Protein AF-A0A177ADS7-F1 (afdb_monomer_lite)

Sequence (243 aa):
MSFAKDVVDSMVMTASAFDKLSDDEIDDLPVLPLVIARCSPTTKVRMIDALHRRKCFAAMTGDGVNDSPSLKRADVGIAMAKLKFVLHLLAENIAQACTLLIGLAFKDQSGLSVFPLAPVEILWIIMITSGMPDMGLGVEIAAPDIMQRPPQSLKTGVFTMEVMVDMVVYGLWMAALCLAAFSVVLFGFVMQPRYRLQRCYSEVCDTVFRARATTFVCLTLFAFPRLGDGQHAPLVLPHATWI

pLDDT: mean 74.54, std 17.01, range [24.89, 93.88]

Structure (mmCIF, N/CA/C/O backbone):
data_AF-A0A177ADS7-F1
#
_entry.id   AF-A0A177ADS7-F1
#
loop_
_atom_site.group_PDB
_atom_site.id
_atom_site.type_symbol
_atom_site.label_atom_id
_atom_site.label_alt_id
_atom_site.label_comp_id
_atom_site.label_asym_id
_atom_site.label_entity_id
_atom_site.label_seq_id
_atom_site.pdbx_PDB_ins_code
_atom_site.Cartn_x
_atom_site.Cartn_y
_atom_site.Cartn_z
_atom_site.occupancy
_atom_site.B_iso_or_equiv
_atom_site.auth_seq_id
_atom_site.auth_comp_id
_atom_site.auth_asym_id
_atom_site.auth_atom_id
_atom_site.pdbx_PDB_model_num
ATOM 1 N N . MET A 1 1 ? -37.956 13.469 25.865 1.00 45.62 1 MET A N 1
ATOM 2 C CA . MET A 1 1 ? -37.595 12.307 26.705 1.00 45.62 1 MET A CA 1
ATOM 3 C C . MET A 1 1 ? -36.605 12.805 27.747 1.00 45.62 1 MET A C 1
ATOM 5 O O . MET A 1 1 ? -35.522 13.212 27.356 1.00 45.62 1 MET A O 1
ATOM 9 N N . SER A 1 2 ? -36.995 12.901 29.021 1.00 59.66 2 SER A N 1
ATOM 10 C CA . SER A 1 2 ? -36.062 13.258 30.100 1.00 59.66 2 SER A CA 1
ATOM 11 C C . SER A 1 2 ? -35.481 11.959 30.643 1.00 59.66 2 SER A C 1
ATOM 13 O O . SER A 1 2 ? -36.226 11.162 31.206 1.00 59.66 2 SER A O 1
ATOM 15 N N . PHE A 1 3 ? -34.193 11.714 30.418 1.00 72.12 3 PHE A N 1
ATOM 16 C CA . PHE A 1 3 ? -33.496 10.586 31.036 1.00 72.12 3 PHE A CA 1
ATOM 17 C C . PHE A 1 3 ? -33.338 10.844 32.542 1.00 72.12 3 PHE A C 1
ATOM 19 O O . PHE A 1 3 ? -33.267 12.000 32.970 1.00 72.12 3 PHE A O 1
ATOM 26 N N . ALA A 1 4 ? -33.330 9.781 33.348 1.00 79.56 4 ALA A N 1
ATOM 27 C CA . ALA A 1 4 ? -33.055 9.888 34.776 1.00 79.56 4 ALA A CA 1
ATOM 28 C C . ALA A 1 4 ? -31.589 10.318 34.988 1.00 79.56 4 ALA A C 1
ATOM 30 O O . ALA A 1 4 ? -30.715 9.985 34.185 1.00 79.56 4 ALA A O 1
ATOM 31 N N . LYS A 1 5 ? -31.328 11.137 36.013 1.00 76.19 5 LYS A N 1
ATOM 32 C CA . LYS A 1 5 ? -30.044 11.844 36.181 1.00 76.19 5 LYS A CA 1
ATOM 33 C C . LYS A 1 5 ? -28.853 10.882 36.335 1.00 76.19 5 LYS A C 1
ATOM 35 O O . LYS A 1 5 ? -27.792 11.124 35.778 1.00 76.19 5 LYS A O 1
ATOM 40 N N . ASP A 1 6 ? -29.082 9.758 36.997 1.00 75.19 6 ASP A N 1
ATOM 41 C CA . ASP A 1 6 ? -28.176 8.618 37.167 1.00 75.19 6 ASP A CA 1
ATOM 42 C C . ASP A 1 6 ? -27.784 7.932 35.842 1.00 75.19 6 ASP A C 1
ATOM 44 O O . ASP A 1 6 ? -26.639 7.509 35.659 1.00 75.19 6 ASP A O 1
ATOM 48 N N . VAL A 1 7 ? -28.700 7.879 34.871 1.00 77.12 7 VAL A N 1
ATOM 49 C CA . VAL A 1 7 ? -28.416 7.351 33.526 1.00 77.12 7 VAL A CA 1
ATOM 50 C C . VAL A 1 7 ? -27.562 8.337 32.729 1.00 77.12 7 VAL A C 1
ATOM 52 O O . VAL A 1 7 ? -26.650 7.937 32.015 1.00 77.12 7 VAL A O 1
ATOM 55 N N . VAL A 1 8 ? -27.810 9.641 32.870 1.00 78.56 8 VAL A N 1
ATOM 56 C CA . VAL A 1 8 ? -27.020 10.671 32.175 1.00 78.56 8 VAL A CA 1
ATOM 57 C C . VAL A 1 8 ? -25.583 10.711 32.699 1.00 78.56 8 VAL A C 1
ATOM 59 O O . VAL A 1 8 ? -24.648 10.785 31.903 1.00 78.56 8 VAL A O 1
ATOM 62 N N . ASP A 1 9 ? -25.400 10.595 34.015 1.00 76.50 9 ASP A N 1
ATOM 63 C CA . ASP A 1 9 ? -24.074 10.615 34.642 1.00 76.50 9 ASP A CA 1
ATOM 64 C C . ASP A 1 9 ? -23.234 9.369 34.287 1.00 76.50 9 ASP A C 1
ATOM 66 O O . ASP A 1 9 ? -22.007 9.443 34.252 1.00 76.50 9 ASP A O 1
ATOM 70 N N . SER A 1 10 ? -23.868 8.236 33.955 1.00 79.00 10 SER A N 1
ATOM 71 C CA . SER A 1 10 ? -23.174 7.024 33.481 1.00 79.00 10 SER A CA 1
ATOM 72 C C . SER A 1 10 ? -22.872 7.028 31.975 1.00 79.00 10 SER A C 1
ATOM 74 O O . SER A 1 10 ? -21.967 6.321 31.532 1.00 79.00 10 SER A O 1
ATOM 76 N N . MET A 1 11 ? -23.555 7.856 31.177 1.00 84.12 11 MET A N 1
ATOM 77 C CA . MET A 1 11 ? -23.364 7.927 29.721 1.00 84.12 11 MET A CA 1
ATOM 78 C C . MET A 1 11 ? -22.066 8.616 29.286 1.00 84.12 11 MET A C 1
ATOM 80 O O . MET A 1 11 ? -21.589 8.355 28.179 1.00 84.12 11 MET A O 1
ATOM 84 N N . VAL A 1 12 ? -21.502 9.503 30.109 1.00 87.69 12 VAL A N 1
ATOM 85 C CA . VAL A 1 12 ? -20.303 10.277 29.761 1.00 87.69 12 VAL A CA 1
ATOM 86 C C . VAL A 1 12 ? -19.314 10.245 30.911 1.00 87.69 12 VAL A C 1
ATOM 88 O O . VAL A 1 12 ? -19.609 10.715 32.004 1.00 87.69 12 VAL A O 1
ATOM 91 N N . MET A 1 13 ? -18.102 9.759 30.657 1.00 89.88 13 MET A N 1
ATOM 92 C CA . MET A 1 13 ? -17.044 9.774 31.666 1.00 89.88 13 MET A CA 1
ATOM 93 C C . MET A 1 13 ? -15.654 9.941 31.063 1.00 89.88 13 MET A C 1
ATOM 95 O O . MET A 1 13 ? -15.428 9.794 29.862 1.00 89.88 13 MET A O 1
ATOM 99 N N . THR A 1 14 ? -14.686 10.286 31.905 1.00 92.56 14 THR A N 1
ATOM 100 C CA . THR A 1 14 ? -13.276 10.286 31.515 1.00 92.56 14 THR A CA 1
ATOM 101 C C . THR A 1 14 ? -12.706 8.879 31.633 1.00 92.56 14 THR A C 1
ATOM 103 O O . THR A 1 14 ? -13.097 8.112 32.513 1.00 92.56 14 THR A O 1
ATOM 106 N N . ALA A 1 15 ? -11.715 8.554 30.806 1.00 91.06 15 ALA A N 1
ATOM 107 C CA . ALA A 1 15 ? -11.005 7.280 30.894 1.00 91.06 15 ALA A CA 1
ATOM 108 C C . ALA A 1 15 ? -10.420 7.038 32.292 1.00 91.06 15 ALA A C 1
ATOM 110 O O . ALA A 1 15 ? -10.504 5.938 32.807 1.00 91.06 15 ALA A O 1
ATOM 111 N N . SER A 1 16 ? -9.939 8.085 32.970 1.00 90.75 16 SER A N 1
ATOM 112 C CA . SER A 1 16 ? -9.444 7.998 34.350 1.00 90.75 16 SER A CA 1
ATOM 113 C C . SER A 1 16 ? -10.497 7.599 35.390 1.00 90.75 16 SER A C 1
ATOM 115 O O . SER A 1 16 ? -10.126 7.114 36.456 1.00 90.75 16 SER A O 1
ATOM 117 N N . ALA A 1 17 ? -11.782 7.852 35.127 1.00 90.12 17 ALA A N 1
ATOM 118 C CA . ALA A 1 17 ? -12.882 7.414 35.981 1.00 90.12 17 ALA A CA 1
ATOM 119 C C . ALA A 1 17 ? -13.292 5.982 35.622 1.00 90.12 17 ALA A C 1
ATOM 121 O O . ALA A 1 17 ? -13.397 5.146 36.511 1.00 90.12 17 ALA A O 1
ATOM 122 N N . PHE A 1 18 ? -13.419 5.687 34.325 1.00 91.38 18 PHE A N 1
ATOM 123 C CA . PHE A 1 18 ? -13.728 4.347 33.825 1.00 91.38 18 PHE A CA 1
ATOM 124 C C . PHE A 1 18 ? -12.670 3.314 34.227 1.00 91.38 18 PHE A C 1
ATOM 126 O O . PHE A 1 18 ? -12.994 2.232 34.701 1.00 91.38 18 PHE A O 1
ATOM 133 N N . ASP A 1 19 ? -11.390 3.665 34.106 1.00 91.06 19 ASP A N 1
ATOM 134 C CA . ASP A 1 19 ? -10.286 2.749 34.375 1.00 91.06 19 ASP A CA 1
ATOM 135 C C . ASP A 1 19 ? -10.156 2.392 35.866 1.00 91.06 19 ASP A C 1
ATOM 137 O O . ASP A 1 19 ? -9.552 1.370 36.187 1.00 91.06 19 ASP A O 1
ATOM 141 N N . LYS A 1 20 ? -10.741 3.194 36.769 1.00 92.44 20 LYS A N 1
ATOM 142 C CA . LYS A 1 20 ? -10.804 2.900 38.211 1.00 92.44 20 LYS A CA 1
ATOM 143 C C . LYS A 1 20 ? -11.883 1.888 38.575 1.00 92.44 20 LYS A C 1
ATOM 145 O O . LYS A 1 20 ? -11.767 1.282 39.635 1.00 92.44 20 LYS A O 1
ATOM 150 N N . LEU A 1 21 ? -12.913 1.745 37.743 1.00 91.62 21 LEU A N 1
ATOM 151 C CA . LEU A 1 21 ? -13.964 0.763 37.968 1.00 91.62 21 LEU A CA 1
ATOM 152 C C . LEU A 1 21 ? -13.404 -0.635 37.712 1.00 91.62 21 LEU A C 1
ATOM 154 O O . LEU A 1 21 ? -12.644 -0.856 36.761 1.00 91.62 21 LEU A O 1
ATOM 158 N N . SER A 1 22 ? -13.788 -1.578 38.559 1.00 93.25 22 SER A N 1
ATOM 159 C CA . SER A 1 22 ? -13.602 -3.005 38.319 1.00 93.25 22 SER A CA 1
ATOM 160 C C . SER A 1 22 ? -14.509 -3.491 37.187 1.00 93.25 22 SER A C 1
ATOM 162 O O . SER A 1 22 ? -15.456 -2.817 36.784 1.00 93.25 22 SER A O 1
ATOM 164 N N . ASP A 1 23 ? -14.207 -4.664 36.640 1.00 91.19 23 ASP A N 1
ATOM 165 C CA . ASP A 1 23 ? -14.997 -5.227 35.542 1.00 91.19 23 ASP A CA 1
ATOM 166 C C . ASP A 1 23 ? -16.439 -5.552 35.968 1.00 91.19 23 ASP A C 1
ATOM 168 O O . ASP A 1 23 ? -17.351 -5.337 35.174 1.00 91.19 23 ASP A O 1
ATOM 172 N N . ASP A 1 24 ? -16.649 -5.956 37.226 1.00 89.69 24 ASP A N 1
ATOM 173 C CA . ASP A 1 24 ? -17.981 -6.191 37.796 1.00 89.69 24 ASP A CA 1
ATOM 174 C C . ASP A 1 24 ? -18.762 -4.874 37.947 1.00 89.69 24 ASP A C 1
ATOM 176 O O . ASP A 1 24 ? -19.917 -4.785 37.542 1.00 89.69 24 ASP A O 1
ATOM 180 N N . GLU A 1 25 ? -18.115 -3.806 38.433 1.00 90.69 25 GLU A N 1
ATOM 181 C CA . GLU A 1 25 ? -18.741 -2.477 38.528 1.00 90.69 25 GLU A CA 1
ATOM 182 C C . GLU A 1 25 ? -19.100 -1.910 37.150 1.00 90.69 25 GLU A C 1
ATOM 184 O O . GLU A 1 25 ? -20.126 -1.249 37.004 1.00 90.69 25 GLU A O 1
ATOM 189 N N . ILE A 1 26 ? -18.269 -2.165 36.131 1.00 90.25 26 ILE A N 1
ATOM 190 C CA . ILE A 1 26 ? -18.564 -1.787 34.744 1.00 90.25 26 ILE A CA 1
ATOM 191 C C . ILE A 1 26 ? -19.780 -2.555 34.235 1.00 90.25 26 ILE A C 1
ATOM 193 O O . ILE A 1 26 ? -20.597 -1.974 33.522 1.00 90.25 26 ILE A O 1
ATOM 197 N N . ASP A 1 27 ? -19.911 -3.836 34.565 1.00 88.44 27 ASP A N 1
ATOM 198 C CA . ASP A 1 27 ? -21.005 -4.692 34.108 1.00 88.44 27 ASP A CA 1
ATOM 199 C C . ASP A 1 27 ? -22.327 -4.388 34.842 1.00 88.44 27 ASP A C 1
ATOM 201 O O . ASP A 1 27 ? -23.391 -4.466 34.222 1.00 88.44 27 ASP A O 1
ATOM 205 N N . ASP A 1 28 ? -22.257 -3.915 36.089 1.00 89.88 28 ASP A N 1
ATOM 206 C CA . ASP A 1 28 ? -23.403 -3.457 36.887 1.00 89.88 28 ASP A CA 1
ATOM 207 C C . ASP A 1 28 ? -23.927 -2.069 36.479 1.00 89.88 28 ASP A C 1
ATOM 209 O O . ASP A 1 28 ? -25.028 -1.674 36.879 1.00 89.88 28 ASP A O 1
ATOM 213 N N . LEU A 1 29 ? -23.190 -1.313 35.649 1.00 88.31 29 LEU A N 1
ATOM 214 C CA . LEU A 1 29 ? -23.679 -0.026 35.148 1.00 88.31 29 LEU A CA 1
ATOM 215 C C . LEU A 1 29 ? -25.014 -0.203 34.399 1.00 88.31 29 LEU A C 1
ATOM 217 O O . LEU A 1 29 ? -25.117 -1.084 33.531 1.00 88.31 29 LEU A O 1
ATOM 221 N N . PRO A 1 30 ? -26.006 0.680 34.639 1.00 85.69 30 PRO A N 1
ATOM 222 C CA . PRO A 1 30 ? -27.314 0.588 33.992 1.00 85.69 30 PRO A CA 1
ATOM 223 C C . PRO A 1 30 ? -27.196 0.670 32.465 1.00 85.69 30 PRO A C 1
ATOM 225 O O . PRO A 1 30 ? -27.890 -0.046 31.745 1.00 85.69 30 PRO A O 1
ATOM 228 N N . VAL A 1 31 ? -26.274 1.500 31.969 1.00 86.94 31 VAL A N 1
ATOM 229 C CA . VAL A 1 31 ? -25.878 1.578 30.560 1.00 86.94 31 VAL A CA 1
ATOM 230 C C . VAL A 1 31 ? -24.364 1.761 30.509 1.00 86.94 31 VAL A C 1
ATOM 232 O O . VAL A 1 31 ? -23.805 2.513 31.308 1.00 86.94 31 VAL A O 1
ATOM 235 N N . LEU A 1 32 ? -23.693 1.082 29.574 1.00 89.69 32 LEU A N 1
ATOM 236 C CA . LEU A 1 32 ? -22.277 1.347 29.332 1.00 89.69 32 LEU A CA 1
ATOM 237 C C . LEU A 1 32 ? -22.082 2.794 28.846 1.00 89.69 32 LEU A C 1
ATOM 239 O O . LEU A 1 32 ? -22.931 3.310 28.111 1.00 89.69 32 LEU A O 1
ATOM 243 N N . PRO A 1 33 ? -20.966 3.448 29.206 1.00 90.69 33 PRO A N 1
ATOM 244 C CA . PRO A 1 33 ? -20.730 4.830 28.818 1.00 90.69 33 PRO A CA 1
ATOM 245 C C . PRO A 1 33 ? -20.724 4.984 27.299 1.00 90.69 33 PRO A C 1
ATOM 247 O O . PRO A 1 33 ? -19.950 4.333 26.597 1.00 90.69 33 PRO A O 1
ATOM 250 N N . LEU A 1 34 ? -21.568 5.878 26.793 1.00 89.81 34 LEU A N 1
ATOM 251 C CA . LEU A 1 34 ? -21.650 6.188 25.369 1.00 89.81 34 LEU A CA 1
ATOM 252 C C . LEU A 1 34 ? -20.429 6.993 24.907 1.00 89.81 34 LEU A C 1
ATOM 254 O O . LEU A 1 34 ? -19.986 6.869 23.767 1.00 89.81 34 LEU A O 1
ATOM 258 N N . VAL A 1 35 ? -19.882 7.826 25.796 1.00 91.50 35 VAL A N 1
ATOM 259 C CA . VAL A 1 35 ? -18.711 8.658 25.522 1.00 91.50 35 VAL A CA 1
ATOM 260 C C . VAL A 1 35 ? -17.683 8.476 26.631 1.00 91.50 35 VAL A C 1
ATOM 262 O O . VAL A 1 35 ? -17.908 8.874 27.774 1.00 91.50 35 VAL A O 1
ATOM 265 N N . ILE A 1 36 ? -16.516 7.940 26.268 1.00 92.19 36 ILE A N 1
ATOM 266 C CA . ILE A 1 36 ? -15.332 7.948 27.131 1.00 92.19 36 ILE A CA 1
ATOM 267 C C . ILE A 1 36 ? -14.285 8.886 26.538 1.00 92.19 36 ILE A C 1
ATOM 269 O O . ILE A 1 36 ? -13.737 8.654 25.458 1.00 92.19 36 ILE A O 1
ATOM 273 N N . ALA A 1 37 ? -13.984 9.965 27.254 1.00 91.94 37 ALA A N 1
ATOM 274 C CA . ALA A 1 37 ? -12.997 10.947 26.821 1.00 91.94 37 ALA A CA 1
ATOM 275 C C . ALA A 1 37 ? -11.582 10.584 27.301 1.00 91.94 37 ALA A C 1
ATOM 277 O O . ALA A 1 37 ? -11.404 10.058 28.399 1.00 91.94 37 ALA A O 1
ATOM 278 N N . ARG A 1 38 ? -10.562 10.955 26.509 1.00 90.31 38 ARG A N 1
ATOM 279 C CA . ARG A 1 38 ? -9.127 10.789 26.841 1.00 90.31 38 ARG A CA 1
ATOM 280 C C . ARG A 1 38 ? -8.701 9.326 27.058 1.00 90.31 38 ARG A C 1
ATOM 282 O O . ARG A 1 38 ? -7.917 9.036 27.954 1.00 90.31 38 ARG A O 1
ATOM 289 N N . CYS A 1 39 ? -9.217 8.418 26.231 1.00 89.50 39 CYS A N 1
ATOM 290 C CA . CYS A 1 39 ? -8.941 6.984 26.321 1.00 89.50 39 CYS A CA 1
ATOM 291 C C . CYS A 1 39 ? -7.475 6.621 26.059 1.00 89.50 39 CYS A C 1
ATOM 293 O O . CYS A 1 39 ? -6.870 7.101 25.098 1.00 89.50 39 CYS A O 1
ATOM 295 N N . SER A 1 40 ? -6.959 5.688 26.858 1.00 90.44 40 SER A N 1
ATOM 296 C CA . SER A 1 40 ? -5.758 4.920 26.529 1.00 90.44 40 SER A CA 1
ATOM 297 C C . SER A 1 40 ? -6.122 3.704 25.652 1.00 90.44 40 SER A C 1
ATOM 299 O O . SER A 1 40 ? -7.299 3.328 25.594 1.00 90.44 40 SER A O 1
ATOM 301 N N . PRO A 1 41 ? -5.157 3.053 24.973 1.00 88.62 41 PRO A N 1
ATOM 302 C CA . PRO A 1 41 ? -5.428 1.832 24.207 1.00 88.62 41 PRO A CA 1
ATOM 303 C C . PRO A 1 41 ? -6.084 0.726 25.049 1.00 88.62 41 PRO A C 1
ATOM 305 O O . PRO A 1 41 ? -6.990 0.039 24.583 1.00 88.62 41 PRO A O 1
ATOM 308 N N . THR A 1 42 ? -5.683 0.586 26.315 1.00 90.31 42 THR A N 1
ATOM 309 C CA . THR A 1 42 ? -6.239 -0.411 27.240 1.00 90.31 42 THR A CA 1
ATOM 310 C C . THR A 1 42 ? -7.683 -0.103 27.628 1.00 90.31 42 THR A C 1
ATOM 312 O O . THR A 1 42 ? -8.494 -1.023 27.681 1.00 90.31 42 THR A O 1
ATOM 315 N N . THR A 1 43 ? -8.041 1.174 27.809 1.00 92.81 43 THR A N 1
ATOM 316 C CA . THR A 1 43 ? -9.426 1.610 28.077 1.00 92.81 43 THR A CA 1
ATOM 317 C C . THR A 1 43 ? -10.375 1.133 26.965 1.00 92.81 43 THR A C 1
ATOM 319 O O . THR A 1 43 ? -11.458 0.618 27.237 1.00 92.81 43 THR A O 1
ATOM 322 N N . LYS A 1 44 ? -9.947 1.248 25.697 1.00 92.56 44 LYS A N 1
ATOM 323 C CA . LYS A 1 44 ? -10.741 0.839 24.523 1.00 92.56 44 LYS A CA 1
ATOM 324 C C . LYS A 1 44 ? -10.962 -0.676 24.475 1.00 92.56 44 LYS A C 1
ATOM 326 O O . LYS A 1 44 ? -12.070 -1.124 24.196 1.00 92.56 44 LYS A O 1
ATOM 331 N N . VAL A 1 45 ? -9.928 -1.463 24.785 1.00 93.19 45 VAL A N 1
ATOM 332 C CA . VAL A 1 45 ? -10.032 -2.932 24.869 1.00 93.19 45 VAL A CA 1
ATOM 333 C C . VAL A 1 45 ? -10.993 -3.350 25.981 1.00 93.19 45 VAL A C 1
ATOM 335 O O . VAL A 1 45 ? -11.867 -4.176 25.740 1.00 93.19 45 VAL A O 1
ATOM 338 N N . ARG A 1 46 ? -10.898 -2.730 27.165 1.00 93.44 46 ARG A N 1
ATOM 339 C CA . ARG A 1 46 ? -11.800 -3.023 28.292 1.00 93.44 46 ARG A CA 1
ATOM 340 C C . ARG A 1 46 ? -13.265 -2.745 27.967 1.00 93.44 46 ARG A C 1
ATOM 342 O O . ARG A 1 46 ? -14.125 -3.523 28.361 1.00 93.44 46 ARG A O 1
ATOM 349 N N . MET A 1 47 ? -13.552 -1.674 27.225 1.00 92.88 47 MET A N 1
ATOM 350 C CA . MET A 1 47 ? -14.912 -1.386 26.753 1.00 92.88 47 MET A CA 1
ATOM 351 C C . MET A 1 47 ? -15.449 -2.504 25.844 1.00 92.88 47 MET A C 1
ATOM 353 O O . MET A 1 47 ? -16.594 -2.925 25.987 1.00 92.88 47 MET A O 1
ATOM 357 N N . ILE A 1 48 ? -14.621 -3.029 24.938 1.00 93.00 48 ILE A N 1
ATOM 358 C CA . ILE A 1 48 ? -15.007 -4.155 24.075 1.00 93.00 48 ILE A CA 1
ATOM 359 C C . ILE A 1 48 ? -15.231 -5.430 24.889 1.00 93.00 48 ILE A C 1
ATOM 361 O O . ILE A 1 48 ? -16.228 -6.116 24.682 1.00 93.00 48 ILE A O 1
ATOM 365 N N . ASP A 1 49 ? -14.352 -5.733 25.846 1.00 93.88 49 ASP A N 1
ATOM 366 C CA . ASP A 1 49 ? -14.533 -6.894 26.719 1.00 93.88 49 ASP A CA 1
ATOM 367 C C . ASP A 1 49 ? -15.815 -6.771 27.569 1.00 93.88 49 ASP A C 1
ATOM 369 O O . ASP A 1 49 ? -16.534 -7.758 27.720 1.00 93.88 49 ASP A O 1
ATOM 373 N N . ALA A 1 50 ? -16.168 -5.570 28.044 1.00 92.44 50 ALA A N 1
ATOM 374 C CA . ALA A 1 50 ? -17.436 -5.315 28.734 1.00 92.44 50 ALA A CA 1
ATOM 375 C C . ALA A 1 50 ? -18.658 -5.549 27.826 1.00 92.44 50 ALA A C 1
ATOM 377 O O . ALA A 1 50 ? -19.640 -6.167 28.242 1.00 92.44 50 ALA A O 1
ATOM 378 N N . LEU A 1 51 ? -18.593 -5.121 26.559 1.00 92.56 51 LEU A N 1
ATOM 379 C CA . LEU A 1 51 ? -19.630 -5.428 25.568 1.00 92.56 51 LEU A CA 1
ATOM 380 C C . LEU A 1 51 ? -19.773 -6.944 25.358 1.00 92.56 51 LEU A C 1
ATOM 382 O O . LEU A 1 51 ? -20.894 -7.455 25.377 1.00 92.56 51 LEU A O 1
ATOM 386 N N . HIS A 1 52 ? -18.663 -7.677 25.247 1.00 91.75 52 HIS A N 1
ATOM 387 C CA . HIS A 1 52 ? -18.692 -9.135 25.107 1.00 91.75 52 HIS A CA 1
ATOM 388 C C . HIS A 1 52 ? -19.260 -9.843 26.343 1.00 91.75 52 HIS A C 1
ATOM 390 O O . HIS A 1 52 ? -20.051 -10.777 26.196 1.00 91.75 52 HIS A O 1
ATOM 396 N N . ARG A 1 53 ? -18.909 -9.407 27.563 1.00 93.19 53 ARG A N 1
ATOM 397 C CA . ARG A 1 53 ? -19.472 -9.965 28.810 1.00 93.19 53 ARG A CA 1
ATOM 398 C C . ARG A 1 53 ? -20.981 -9.760 28.896 1.00 93.19 53 ARG A C 1
ATOM 400 O O . ARG A 1 53 ? -21.705 -10.666 29.307 1.00 93.19 53 ARG A O 1
ATOM 407 N N . ARG A 1 54 ? -21.473 -8.630 28.380 1.00 89.75 54 ARG A N 1
ATOM 408 C CA . ARG A 1 54 ? -22.907 -8.346 28.212 1.00 89.75 54 ARG A CA 1
ATOM 409 C C . ARG A 1 54 ? -23.552 -9.062 27.016 1.00 89.75 54 ARG A C 1
ATOM 411 O O . ARG A 1 54 ? -24.729 -8.844 26.743 1.00 89.75 54 ARG A O 1
ATOM 418 N N . LYS A 1 55 ? -22.819 -9.952 26.334 1.00 88.00 55 LYS A N 1
ATOM 419 C CA . LYS A 1 55 ? -23.254 -10.710 25.146 1.00 88.00 55 LYS A CA 1
ATOM 420 C C . LYS A 1 55 ? -23.672 -9.815 23.970 1.00 88.00 55 LYS A C 1
ATOM 422 O O . LYS A 1 55 ? -24.512 -10.209 23.161 1.00 88.00 55 LYS A O 1
ATOM 427 N N . CYS A 1 56 ? -23.086 -8.624 23.873 1.00 84.81 56 CYS A N 1
ATOM 428 C CA . CYS A 1 56 ? -23.247 -7.721 22.741 1.00 84.81 56 CYS A CA 1
ATOM 429 C C . CYS A 1 56 ? -22.138 -7.963 21.713 1.00 84.81 56 CYS A C 1
ATOM 431 O O . CYS A 1 56 ? -20.995 -8.225 22.084 1.00 84.81 56 CYS A O 1
ATOM 433 N N . PHE A 1 57 ? -22.467 -7.803 20.431 1.00 83.19 57 PHE A N 1
ATOM 434 C CA . PHE A 1 57 ? -21.458 -7.744 19.378 1.00 83.19 57 PHE A CA 1
ATOM 435 C C . PHE A 1 57 ? -20.770 -6.379 19.391 1.00 83.19 57 PHE A C 1
ATOM 437 O O . PHE A 1 57 ? -21.442 -5.342 19.397 1.00 83.19 57 PHE A O 1
ATOM 444 N N . ALA A 1 58 ? -19.442 -6.373 19.369 1.00 86.81 58 ALA A N 1
ATOM 445 C CA . ALA A 1 58 ? -18.643 -5.159 19.347 1.00 86.81 58 ALA A CA 1
ATOM 446 C C . ALA A 1 58 ? -18.133 -4.879 17.928 1.00 86.81 58 ALA A C 1
ATOM 448 O O . ALA A 1 58 ? -17.296 -5.605 17.389 1.00 86.81 58 ALA A O 1
ATOM 449 N N . ALA A 1 59 ? -18.613 -3.787 17.335 1.00 86.12 59 ALA A N 1
ATOM 450 C CA . ALA A 1 59 ? -18.017 -3.201 16.142 1.00 86.12 59 ALA A CA 1
ATOM 451 C C . ALA A 1 59 ? -17.190 -1.980 16.549 1.00 86.12 59 ALA A C 1
ATOM 453 O O . ALA A 1 59 ? -17.685 -1.103 17.259 1.00 86.12 59 ALA A O 1
ATOM 454 N N . MET A 1 60 ? -15.940 -1.911 16.101 1.00 84.56 60 MET A N 1
ATOM 455 C CA . MET A 1 60 ? -15.042 -0.813 16.436 1.00 84.56 60 MET A CA 1
ATOM 456 C C . MET A 1 60 ? -14.407 -0.216 15.190 1.00 84.56 60 MET A C 1
ATOM 458 O O . MET A 1 60 ? -13.880 -0.935 14.348 1.00 84.56 60 MET A O 1
ATOM 462 N N . THR A 1 61 ? -14.401 1.110 15.114 1.00 82.75 61 THR A N 1
ATOM 463 C CA . THR A 1 61 ? -13.670 1.874 14.101 1.00 82.75 61 THR A CA 1
ATOM 464 C C . THR A 1 61 ? -12.467 2.566 14.730 1.00 82.75 61 THR A C 1
ATOM 466 O O . THR A 1 61 ? -12.582 3.086 15.841 1.00 82.75 61 THR A O 1
ATOM 469 N N . GLY A 1 62 ? -11.341 2.628 14.023 1.00 78.31 62 GLY A N 1
ATOM 470 C CA . GLY A 1 62 ? -10.156 3.350 14.489 1.00 78.31 62 GLY A CA 1
ATOM 471 C C . GLY A 1 62 ? -9.210 3.708 13.352 1.00 78.31 62 GLY A C 1
ATOM 472 O O . GLY A 1 62 ? -9.112 2.978 12.368 1.00 78.31 62 GLY A O 1
ATOM 473 N N . ASP A 1 63 ? -8.532 4.839 13.469 1.00 71.88 63 ASP A N 1
ATOM 474 C CA . ASP A 1 63 ? -7.642 5.411 12.454 1.00 71.88 63 ASP A CA 1
ATOM 475 C C . ASP A 1 63 ? -6.165 5.411 12.884 1.00 71.88 63 ASP A C 1
ATOM 477 O O . ASP A 1 63 ? -5.281 5.645 12.061 1.00 71.88 63 ASP A O 1
ATOM 481 N N . GLY A 1 64 ? -5.874 5.105 14.154 1.00 69.88 64 GLY A N 1
ATOM 482 C CA . GLY A 1 64 ? -4.527 5.178 14.716 1.00 69.88 64 GLY A CA 1
ATOM 483 C C . GLY A 1 64 ? -3.956 3.849 15.212 1.00 69.88 64 GLY A C 1
ATOM 484 O O . GLY A 1 64 ? -4.663 2.884 15.499 1.00 69.88 64 GLY A O 1
ATOM 485 N N . VAL A 1 65 ? -2.637 3.828 15.439 1.00 70.38 65 VAL A N 1
ATOM 486 C CA . VAL A 1 65 ? -1.935 2.696 16.086 1.00 70.38 65 VAL A CA 1
ATOM 487 C C . VAL A 1 65 ? -2.489 2.368 17.478 1.00 70.38 65 VAL A C 1
ATOM 489 O O . VAL A 1 65 ? -2.453 1.216 17.909 1.00 70.38 65 VAL A O 1
ATOM 492 N N . ASN A 1 66 ? -3.071 3.365 18.150 1.00 73.69 66 ASN A N 1
ATOM 493 C CA . ASN A 1 66 ? -3.712 3.232 19.458 1.00 73.69 66 ASN A CA 1
ATOM 494 C C . ASN A 1 66 ? -5.007 2.407 19.424 1.00 73.69 66 ASN A C 1
ATOM 496 O O . ASN A 1 66 ? -5.445 1.946 20.474 1.00 73.69 66 ASN A O 1
ATOM 500 N N . ASP A 1 67 ? -5.612 2.222 18.248 1.00 84.31 67 ASP A N 1
ATOM 501 C CA . ASP A 1 67 ? -6.811 1.402 18.060 1.00 84.31 67 ASP A CA 1
ATOM 502 C C . ASP A 1 67 ? -6.485 -0.039 17.678 1.00 84.31 67 ASP A C 1
ATOM 504 O O . ASP A 1 67 ? -7.371 -0.888 17.675 1.00 84.31 67 ASP A O 1
ATOM 508 N N . SER A 1 68 ? -5.220 -0.346 17.377 1.00 81.44 68 SER A N 1
ATOM 509 C CA . SER A 1 68 ? -4.817 -1.682 16.931 1.00 81.44 68 SER A CA 1
ATOM 510 C C . SER A 1 68 ? -5.210 -2.817 17.893 1.00 81.44 68 SER A C 1
ATOM 512 O O . SER A 1 68 ? -5.722 -3.831 17.406 1.00 81.44 68 SER A O 1
ATOM 514 N N . PRO A 1 69 ? -5.069 -2.693 19.232 1.00 84.44 69 PRO A N 1
ATOM 515 C CA . PRO A 1 69 ? -5.409 -3.792 20.134 1.00 84.44 69 PRO A CA 1
ATOM 516 C C . PRO A 1 69 ? -6.922 -4.010 20.198 1.00 84.44 69 PRO A C 1
ATOM 518 O O . PRO A 1 69 ? -7.401 -5.140 20.237 1.00 84.44 69 PRO A O 1
ATOM 521 N N . SER A 1 70 ? -7.675 -2.917 20.174 1.00 86.06 70 SER A N 1
ATOM 522 C CA . SER A 1 70 ? -9.121 -2.897 20.316 1.00 86.06 70 SER A CA 1
ATOM 523 C C . SER A 1 70 ? -9.832 -3.291 19.012 1.00 86.06 70 SER A C 1
ATOM 525 O O . SER A 1 70 ? -10.775 -4.073 19.047 1.00 86.06 70 SER A O 1
ATOM 527 N N . LEU A 1 71 ? -9.297 -2.905 17.849 1.00 83.25 71 LEU A N 1
ATOM 528 C CA . LEU A 1 71 ? -9.745 -3.383 16.534 1.00 83.25 71 LEU A CA 1
ATOM 529 C C . LEU A 1 71 ? -9.612 -4.900 16.388 1.00 83.25 71 LEU A C 1
ATOM 531 O O . LEU A 1 71 ? -10.493 -5.540 15.828 1.00 83.25 71 LEU A O 1
ATOM 535 N N . LYS A 1 72 ? -8.516 -5.478 16.895 1.00 81.31 72 LYS A N 1
ATOM 536 C CA . LYS A 1 72 ? -8.301 -6.931 16.870 1.00 81.31 72 LYS A CA 1
ATOM 537 C C . LYS A 1 72 ? -9.190 -7.671 17.871 1.00 81.31 72 LYS A C 1
ATOM 539 O O . LYS A 1 72 ? -9.457 -8.855 17.684 1.00 81.31 72 LYS A O 1
ATOM 544 N N . ARG A 1 73 ? -9.576 -7.004 18.962 1.00 86.81 73 ARG A N 1
ATOM 545 C CA . ARG A 1 73 ? -10.403 -7.597 20.013 1.00 86.81 73 ARG A CA 1
ATOM 546 C C . ARG A 1 73 ? -11.883 -7.610 19.645 1.00 86.81 73 ARG A C 1
ATOM 548 O O . ARG A 1 73 ? -12.550 -8.555 20.035 1.00 86.81 73 ARG A O 1
ATOM 555 N N . ALA A 1 74 ? -12.362 -6.594 18.931 1.00 88.06 74 ALA A N 1
ATOM 556 C CA . ALA A 1 74 ? -13.743 -6.481 18.471 1.00 88.06 74 ALA A CA 1
ATOM 557 C C . ALA A 1 74 ? -14.151 -7.643 17.548 1.00 88.06 74 ALA A C 1
ATOM 559 O O . ALA A 1 74 ? -13.330 -8.138 16.775 1.00 88.06 74 ALA A O 1
ATOM 560 N N . ASP A 1 75 ? -15.433 -8.020 17.570 1.00 81.38 75 ASP A N 1
ATOM 561 C CA . ASP A 1 75 ? -16.001 -8.973 16.606 1.00 81.38 75 ASP A CA 1
ATOM 562 C C . ASP A 1 75 ? -15.851 -8.460 15.166 1.00 81.38 75 ASP A C 1
ATOM 564 O O . ASP A 1 75 ? -15.598 -9.227 14.235 1.00 81.38 75 ASP A O 1
ATOM 568 N N . VAL A 1 76 ? -15.994 -7.140 14.992 1.00 78.56 76 VAL A N 1
ATOM 569 C CA . VAL A 1 76 ? -15.808 -6.446 13.715 1.00 78.56 76 VAL A CA 1
ATOM 570 C C . VAL A 1 76 ? -14.921 -5.215 13.914 1.00 78.56 76 VAL A C 1
ATOM 572 O O . VAL A 1 76 ? -15.374 -4.166 14.371 1.00 78.56 76 VAL A O 1
ATOM 575 N N . GLY A 1 77 ? -13.644 -5.331 13.547 1.00 73.38 77 GLY A N 1
ATOM 576 C CA . GLY A 1 77 ? -12.693 -4.218 13.529 1.00 73.38 77 GLY A CA 1
ATOM 577 C C . GLY A 1 77 ? -12.617 -3.544 12.158 1.00 73.38 77 GLY A C 1
ATOM 578 O O . GLY A 1 77 ? -12.269 -4.182 11.167 1.00 73.38 77 GLY A O 1
ATOM 579 N N . ILE A 1 78 ? -12.895 -2.242 12.097 1.00 69.69 78 ILE A N 1
ATOM 580 C CA . ILE A 1 78 ? -12.830 -1.419 10.886 1.00 69.69 78 ILE A CA 1
ATOM 581 C C . ILE A 1 78 ? -11.700 -0.396 11.047 1.00 69.69 78 ILE A C 1
ATOM 583 O O . ILE A 1 78 ? -11.862 0.662 11.657 1.00 69.69 78 ILE A O 1
ATOM 587 N N . ALA A 1 79 ? -10.533 -0.710 10.491 1.00 64.38 79 ALA A N 1
ATOM 588 C CA . ALA A 1 79 ? -9.433 0.243 10.426 1.00 64.38 79 ALA A CA 1
ATOM 589 C C . ALA A 1 79 ? -9.693 1.264 9.306 1.00 64.38 79 ALA A C 1
ATOM 591 O O . ALA A 1 79 ? -9.880 0.886 8.151 1.00 64.38 79 ALA A O 1
ATOM 592 N N . MET A 1 80 ? -9.637 2.557 9.617 1.00 57.50 80 MET A N 1
ATOM 593 C CA . MET A 1 80 ? -9.685 3.652 8.639 1.00 57.50 80 MET A CA 1
ATOM 594 C C . MET A 1 80 ? -8.326 3.862 7.943 1.00 57.50 80 MET A C 1
ATOM 596 O O . MET A 1 80 ? -7.919 4.985 7.659 1.00 57.50 80 MET A O 1
ATOM 600 N N . ALA A 1 81 ? -7.609 2.780 7.631 1.00 48.53 81 ALA A N 1
ATOM 601 C CA . ALA A 1 81 ? -6.472 2.847 6.722 1.00 48.53 81 ALA A CA 1
ATOM 602 C C . ALA A 1 81 ? -7.006 2.773 5.288 1.00 48.53 81 ALA A C 1
ATOM 604 O O . ALA A 1 81 ? -7.645 1.790 4.905 1.00 48.53 81 ALA A O 1
ATOM 605 N N . LYS A 1 82 ? -6.760 3.803 4.471 1.00 53.19 82 LYS A N 1
ATOM 606 C CA . LYS A 1 82 ? -7.137 3.754 3.053 1.00 53.19 82 LYS A CA 1
ATOM 607 C C . LYS A 1 82 ? -6.228 2.775 2.327 1.00 53.19 82 LYS A C 1
ATOM 609 O O . LYS A 1 82 ? -5.112 3.085 1.930 1.00 53.19 82 LYS A O 1
ATOM 614 N N . LEU A 1 83 ? -6.752 1.566 2.172 1.00 57.09 83 LEU A N 1
ATOM 615 C CA . LEU A 1 83 ? -6.093 0.383 1.631 1.00 57.09 83 LEU A CA 1
ATOM 616 C C . LEU A 1 83 ? -5.446 0.587 0.255 1.00 57.09 83 LEU A C 1
ATOM 618 O O . LEU A 1 83 ? -4.461 -0.067 -0.075 1.00 57.09 83 LEU A O 1
ATOM 622 N N . LYS A 1 84 ? -5.983 1.531 -0.522 1.00 60.53 84 LYS A N 1
ATOM 623 C CA . LYS A 1 84 ? -5.523 1.885 -1.868 1.00 60.53 84 LYS A CA 1
ATOM 624 C C . LYS A 1 84 ? -4.054 2.328 -1.901 1.00 60.53 84 LYS A C 1
ATOM 626 O O . LYS A 1 84 ? -3.364 2.009 -2.860 1.00 60.53 84 LYS A O 1
ATOM 631 N N . PHE A 1 85 ? -3.565 2.962 -0.832 1.00 66.94 85 PHE A N 1
ATOM 632 C CA . PHE A 1 85 ? -2.161 3.363 -0.681 1.00 66.94 85 PHE A CA 1
ATOM 633 C C . PHE A 1 85 ? -1.196 2.166 -0.693 1.00 66.94 85 PHE A C 1
ATOM 635 O O . PHE A 1 85 ? -0.218 2.142 -1.433 1.00 66.94 85 PHE A O 1
ATOM 642 N N . VAL A 1 86 ? -1.498 1.131 0.099 1.00 67.19 86 VAL A N 1
ATOM 643 C CA . VAL A 1 86 ? -0.628 -0.051 0.231 1.00 67.19 86 VAL A CA 1
ATOM 644 C C . VAL A 1 86 ? -0.544 -0.816 -1.091 1.00 67.19 86 VAL A C 1
ATOM 646 O O . VAL A 1 86 ? 0.512 -1.337 -1.446 1.00 67.19 86 VAL A O 1
ATOM 649 N N . LEU A 1 87 ? -1.657 -0.864 -1.827 1.00 68.38 87 LEU A N 1
ATOM 650 C CA . LEU A 1 87 ? -1.732 -1.535 -3.121 1.00 68.38 87 LEU A CA 1
ATOM 651 C C . LEU A 1 87 ? -0.900 -0.802 -4.188 1.00 68.38 87 LEU A C 1
ATOM 653 O O . LEU A 1 87 ? -0.207 -1.459 -4.964 1.00 68.38 87 LEU A O 1
ATOM 657 N N . HIS A 1 88 ? -0.922 0.534 -4.201 1.00 69.81 88 HIS A N 1
ATOM 658 C CA . HIS A 1 88 ? -0.140 1.333 -5.150 1.00 69.81 88 HIS A CA 1
ATOM 659 C C . HIS A 1 88 ? 1.370 1.157 -4.935 1.00 69.81 88 HIS A C 1
ATOM 661 O O . HIS A 1 88 ? 2.076 0.751 -5.859 1.00 69.81 88 HIS A O 1
ATOM 667 N N . LEU A 1 89 ? 1.844 1.315 -3.693 1.00 73.94 89 LEU A N 1
ATOM 668 C CA . LEU A 1 89 ? 3.257 1.116 -3.351 1.00 73.94 89 LEU A CA 1
ATOM 669 C C . LEU A 1 89 ? 3.777 -0.278 -3.718 1.00 73.94 89 LEU A C 1
ATOM 671 O O . LEU A 1 89 ? 4.916 -0.436 -4.162 1.00 73.94 89 LEU A O 1
ATOM 675 N N . LEU A 1 90 ? 2.965 -1.318 -3.512 1.00 78.25 90 LEU A N 1
ATOM 676 C CA . LEU A 1 90 ? 3.387 -2.681 -3.822 1.00 78.25 90 LEU A CA 1
ATOM 677 C C . LEU A 1 90 ? 3.544 -2.897 -5.333 1.00 78.25 90 LEU A C 1
ATOM 679 O O . LEU A 1 90 ? 4.523 -3.513 -5.758 1.00 78.25 90 LEU A O 1
ATOM 683 N N . ALA A 1 91 ? 2.620 -2.368 -6.139 1.00 77.44 91 ALA A N 1
ATOM 684 C CA . ALA A 1 91 ? 2.671 -2.484 -7.595 1.00 77.44 91 ALA A CA 1
ATOM 685 C C . ALA A 1 91 ? 3.919 -1.803 -8.182 1.00 77.44 91 ALA A C 1
ATOM 687 O O . ALA A 1 91 ? 4.589 -2.367 -9.051 1.00 77.44 91 ALA A O 1
ATOM 688 N N . GLU A 1 92 ? 4.281 -0.626 -7.671 1.00 79.69 92 GLU A N 1
ATOM 689 C CA . GLU A 1 92 ? 5.471 0.096 -8.128 1.00 79.69 92 GLU A CA 1
ATOM 690 C C . GLU A 1 92 ? 6.772 -0.625 -7.780 1.00 79.69 92 GLU A C 1
ATOM 692 O O . GLU A 1 92 ? 7.667 -0.737 -8.622 1.00 79.69 92 GLU A O 1
ATOM 697 N N . ASN A 1 93 ? 6.863 -1.178 -6.570 1.00 84.88 93 ASN A N 1
ATOM 698 C CA . ASN A 1 93 ? 8.025 -1.958 -6.154 1.00 84.88 93 ASN A CA 1
ATOM 699 C C . ASN A 1 93 ? 8.227 -3.191 -7.049 1.00 84.88 93 ASN A C 1
ATOM 701 O O . ASN A 1 93 ? 9.359 -3.508 -7.421 1.00 84.88 93 ASN A O 1
ATOM 705 N N . ILE A 1 94 ? 7.137 -3.859 -7.448 1.00 86.00 94 ILE A N 1
ATOM 706 C CA . ILE A 1 94 ? 7.185 -4.971 -8.408 1.00 86.00 94 ILE A CA 1
ATOM 707 C C . ILE A 1 94 ? 7.688 -4.475 -9.771 1.00 86.00 94 ILE A C 1
ATOM 709 O O . ILE A 1 94 ? 8.601 -5.078 -10.336 1.00 86.00 94 ILE A O 1
ATOM 713 N N . ALA A 1 95 ? 7.163 -3.358 -10.284 1.00 84.81 95 ALA A N 1
ATOM 714 C CA . ALA A 1 95 ? 7.585 -2.792 -11.567 1.00 84.81 95 ALA A CA 1
ATOM 715 C C . ALA A 1 95 ? 9.084 -2.431 -11.591 1.00 84.81 95 ALA A C 1
ATOM 717 O O . ALA A 1 95 ? 9.798 -2.756 -12.548 1.00 84.81 95 ALA A O 1
ATOM 718 N N . GLN A 1 96 ? 9.588 -1.802 -10.526 1.00 88.56 96 GLN A N 1
ATOM 719 C CA . GLN A 1 96 ? 11.004 -1.453 -10.384 1.00 88.56 96 GLN A CA 1
ATOM 720 C C . GLN A 1 96 ? 11.886 -2.703 -10.302 1.00 88.56 96 GLN A C 1
ATOM 722 O O . GLN A 1 96 ? 12.905 -2.787 -10.995 1.00 88.56 96 GLN A O 1
ATOM 727 N N . ALA A 1 97 ? 11.473 -3.700 -9.514 1.00 89.75 97 ALA A N 1
ATOM 728 C CA . ALA A 1 97 ? 12.182 -4.969 -9.406 1.00 89.75 97 ALA A CA 1
ATOM 729 C C . ALA A 1 97 ? 12.259 -5.683 -10.764 1.00 89.75 97 ALA A C 1
ATOM 731 O O . ALA A 1 97 ? 13.346 -6.069 -11.193 1.00 89.75 97 ALA A O 1
ATOM 732 N N . CYS A 1 98 ? 11.141 -5.796 -11.486 1.00 88.69 98 CYS A N 1
ATOM 733 C CA . CYS A 1 98 ? 11.103 -6.388 -12.823 1.00 88.69 98 CYS A CA 1
ATOM 734 C C . CYS A 1 98 ? 11.996 -5.628 -13.816 1.00 88.69 98 CYS A C 1
ATOM 736 O O . CYS A 1 98 ? 12.750 -6.253 -14.560 1.00 88.69 98 CYS A O 1
ATOM 738 N N . THR A 1 99 ? 11.973 -4.292 -13.792 1.00 87.31 99 THR A N 1
ATOM 739 C CA . THR A 1 99 ? 12.804 -3.450 -14.672 1.00 87.31 99 THR A CA 1
ATOM 740 C C . THR A 1 99 ? 14.297 -3.679 -14.432 1.00 87.31 99 THR A C 1
ATOM 742 O O . THR A 1 99 ? 15.067 -3.789 -15.385 1.00 87.31 99 THR A O 1
ATOM 745 N N . LEU A 1 100 ? 14.722 -3.807 -13.171 1.00 88.88 100 LEU A N 1
ATOM 746 C CA . LEU A 1 100 ? 16.114 -4.111 -12.836 1.00 88.88 100 LEU A CA 1
ATOM 747 C C . LEU A 1 100 ? 16.504 -5.546 -13.197 1.00 88.88 100 LEU A C 1
ATOM 749 O O . LEU A 1 100 ? 17.571 -5.748 -13.773 1.00 88.88 100 LEU A O 1
ATOM 753 N N . LEU A 1 101 ? 15.650 -6.527 -12.886 1.00 89.00 101 LEU A N 1
ATOM 754 C CA . LEU A 1 101 ? 15.914 -7.942 -13.159 1.00 89.00 101 LEU A CA 1
ATOM 755 C C . LEU A 1 101 ? 16.059 -8.210 -14.656 1.00 89.00 101 LEU A C 1
ATOM 757 O O . LEU A 1 101 ? 17.022 -8.849 -15.073 1.00 89.00 101 LEU A O 1
ATOM 761 N N . ILE A 1 102 ? 15.146 -7.685 -15.474 1.00 86.81 102 ILE A N 1
ATOM 762 C CA . ILE A 1 102 ? 15.235 -7.802 -16.935 1.00 86.81 102 ILE A CA 1
ATOM 763 C C . ILE A 1 102 ? 16.375 -6.914 -17.464 1.00 86.81 102 ILE A C 1
ATOM 765 O O . ILE A 1 102 ? 17.072 -7.290 -18.404 1.00 86.81 102 ILE A O 1
ATOM 769 N N . GLY A 1 103 ? 16.638 -5.777 -16.811 1.00 83.06 103 GLY A N 1
ATOM 770 C CA . GLY A 1 103 ? 17.767 -4.888 -17.086 1.00 83.06 103 GLY A CA 1
ATOM 771 C C . GLY A 1 103 ? 19.141 -5.571 -17.041 1.00 83.06 103 GLY A C 1
ATOM 772 O O . GLY A 1 103 ? 20.044 -5.176 -17.775 1.00 83.06 103 GLY A O 1
ATOM 773 N N . LEU A 1 104 ? 19.298 -6.647 -16.259 1.00 84.44 104 LEU A N 1
ATOM 774 C CA . LEU A 1 104 ? 20.524 -7.460 -16.221 1.00 84.44 104 LEU A CA 1
ATOM 775 C C . LEU A 1 104 ? 20.862 -8.131 -17.563 1.00 84.44 104 LEU A C 1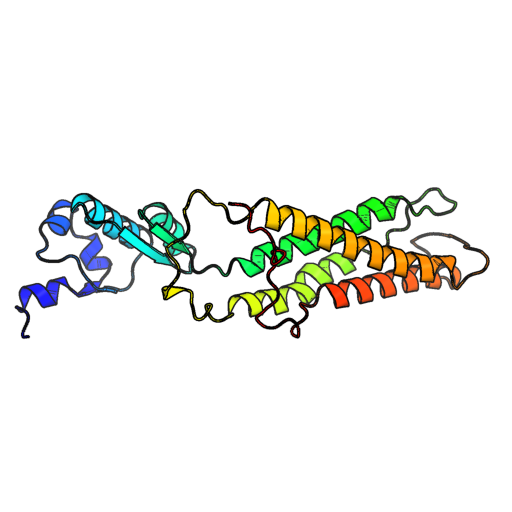
ATOM 777 O O . LEU A 1 104 ? 22.005 -8.542 -17.779 1.00 84.44 104 LEU A O 1
ATOM 781 N N . ALA A 1 105 ? 19.888 -8.259 -18.469 1.00 82.62 105 ALA A N 1
ATOM 782 C CA . ALA A 1 105 ? 20.118 -8.793 -19.807 1.00 82.62 105 ALA A CA 1
ATOM 783 C C . ALA A 1 105 ? 20.967 -7.847 -20.677 1.00 82.62 105 ALA A C 1
ATOM 785 O O . ALA A 1 105 ? 21.671 -8.309 -21.576 1.00 82.62 105 ALA A O 1
ATOM 786 N N . PHE A 1 106 ? 20.944 -6.539 -20.404 1.00 78.19 106 PHE A N 1
ATOM 787 C CA . PHE A 1 106 ? 21.705 -5.551 -21.164 1.00 78.19 106 PHE A CA 1
ATOM 788 C C . PHE A 1 106 ? 23.146 -5.513 -20.663 1.00 78.19 106 PHE A C 1
ATOM 790 O O . PHE A 1 106 ? 23.431 -4.983 -19.590 1.00 78.19 106 PHE A O 1
ATOM 797 N N . LYS A 1 107 ? 24.067 -6.079 -21.447 1.00 75.62 107 LYS A N 1
ATOM 798 C CA . LYS A 1 107 ? 25.492 -6.147 -21.111 1.00 75.62 107 LYS A CA 1
ATOM 799 C C . LYS A 1 107 ? 26.339 -5.280 -22.038 1.00 75.62 107 LYS A C 1
ATOM 801 O O . LYS A 1 107 ? 26.129 -5.238 -23.246 1.00 75.62 107 LYS A O 1
ATOM 806 N N . ASP A 1 108 ? 27.312 -4.608 -21.439 1.00 71.00 108 ASP A N 1
ATOM 807 C CA . ASP A 1 108 ? 28.411 -3.902 -22.098 1.00 71.00 108 ASP A CA 1
ATOM 808 C C . ASP A 1 108 ? 29.434 -4.925 -22.666 1.00 71.00 108 ASP A C 1
ATOM 810 O O . ASP A 1 108 ? 29.447 -6.092 -22.266 1.00 71.00 108 ASP A O 1
ATOM 814 N N . GLN A 1 109 ? 30.316 -4.504 -23.581 1.00 66.00 109 GLN A N 1
ATOM 815 C CA . GLN A 1 109 ? 31.471 -5.264 -24.096 1.00 66.00 109 GLN A CA 1
ATOM 816 C C . GLN A 1 109 ? 32.334 -5.922 -23.014 1.00 66.00 109 GLN A C 1
ATOM 818 O O . GLN A 1 109 ? 32.953 -6.958 -23.238 1.00 66.00 109 GLN A O 1
ATOM 823 N N . SER A 1 110 ? 32.392 -5.296 -21.844 1.00 67.88 110 SER A N 1
ATOM 824 C CA . SER A 1 110 ? 33.099 -5.781 -20.657 1.00 67.88 110 SER A CA 1
ATOM 825 C C . SER A 1 110 ? 32.350 -6.884 -19.891 1.00 67.88 110 SER A C 1
ATOM 827 O O . SER A 1 110 ? 32.843 -7.369 -18.875 1.00 67.88 110 SER A O 1
ATOM 829 N N . GLY A 1 111 ? 31.152 -7.273 -20.342 1.00 70.94 111 GLY A N 1
ATOM 830 C CA . GLY A 1 111 ? 30.272 -8.225 -19.660 1.00 70.94 111 GLY A CA 1
ATOM 831 C C . GLY A 1 111 ? 29.542 -7.640 -18.444 1.00 70.94 111 GLY A C 1
ATOM 832 O O . GLY A 1 111 ? 28.796 -8.360 -17.779 1.00 70.94 111 GLY A O 1
ATOM 833 N N . LEU A 1 112 ? 29.734 -6.348 -18.156 1.00 74.50 112 LEU A N 1
ATOM 834 C CA . LEU A 1 112 ? 29.060 -5.627 -17.077 1.00 74.50 112 LEU A CA 1
ATOM 835 C C . LEU A 1 112 ? 27.631 -5.254 -17.482 1.00 74.50 112 LEU A C 1
ATOM 837 O O . LEU A 1 112 ? 27.388 -4.822 -18.606 1.00 74.50 112 LEU A O 1
ATOM 841 N N . SER A 1 113 ? 26.686 -5.402 -16.553 1.00 78.88 113 SER A N 1
ATOM 842 C CA . SER A 1 113 ? 25.280 -5.067 -16.809 1.00 78.88 113 SER A CA 1
ATOM 843 C C . SER A 1 113 ? 25.074 -3.551 -16.796 1.00 78.88 113 SER A C 1
ATOM 845 O O . SER A 1 113 ? 25.521 -2.863 -15.873 1.00 78.88 113 SER A O 1
ATOM 847 N N . VAL A 1 114 ? 24.379 -3.027 -17.803 1.00 77.00 114 VAL A N 1
ATOM 848 C CA . VAL A 1 114 ? 24.005 -1.615 -17.894 1.00 77.00 114 VAL A CA 1
ATOM 849 C C . VAL A 1 114 ? 22.628 -1.451 -17.270 1.00 77.00 114 VAL A C 1
ATOM 851 O O . VAL A 1 114 ? 21.605 -1.693 -17.902 1.00 77.00 114 VAL A O 1
ATOM 854 N N . PHE A 1 115 ? 22.606 -1.032 -16.007 1.00 82.56 115 PHE A N 1
ATOM 855 C CA . PHE A 1 115 ? 21.350 -0.855 -15.284 1.00 82.56 115 PHE A CA 1
ATOM 856 C C . PHE A 1 115 ? 20.508 0.286 -15.887 1.00 82.56 115 PHE A C 1
ATOM 858 O O . PHE A 1 115 ? 21.057 1.389 -16.050 1.00 82.56 115 PHE A O 1
ATOM 865 N N . PRO A 1 116 ? 19.208 0.050 -16.171 1.00 84.50 116 PRO A N 1
ATOM 866 C CA . PRO A 1 116 ? 18.295 1.068 -16.699 1.00 84.50 116 PRO A CA 1
ATOM 867 C C . PRO A 1 116 ? 17.998 2.203 -15.715 1.00 84.50 116 PRO A C 1
ATOM 869 O O . PRO A 1 116 ? 17.699 3.311 -16.144 1.00 84.50 116 PRO A O 1
ATOM 872 N N . LEU A 1 117 ? 18.095 1.925 -14.411 1.00 87.00 117 LEU A N 1
ATOM 873 C CA . LEU A 1 117 ? 17.860 2.880 -13.329 1.00 87.00 117 LEU A CA 1
ATOM 874 C C . LEU A 1 117 ? 19.003 2.830 -12.315 1.00 87.00 117 LEU A C 1
ATOM 876 O O . LEU A 1 117 ? 19.526 1.759 -11.992 1.00 87.00 117 LEU A O 1
ATOM 880 N N . ALA A 1 118 ? 19.387 3.993 -11.804 1.00 87.81 118 ALA A N 1
ATOM 881 C CA . ALA A 1 118 ? 20.322 4.137 -10.702 1.00 87.81 118 ALA A CA 1
ATOM 882 C C . ALA A 1 118 ? 19.603 4.020 -9.341 1.00 87.81 118 ALA A C 1
ATOM 884 O O . ALA A 1 118 ? 18.437 4.399 -9.222 1.00 87.81 118 ALA A O 1
ATOM 885 N N . PRO A 1 119 ? 20.296 3.593 -8.268 1.00 88.38 119 PRO A N 1
ATOM 886 C CA . PRO A 1 119 ? 19.703 3.533 -6.929 1.00 88.38 119 PRO A CA 1
ATOM 887 C C . PRO A 1 119 ? 19.118 4.871 -6.452 1.00 88.38 119 PRO A C 1
ATOM 889 O O . PRO A 1 119 ? 18.082 4.893 -5.799 1.00 88.38 119 PRO A O 1
ATOM 892 N N . VAL A 1 120 ? 19.750 5.993 -6.813 1.00 89.75 120 VAL A N 1
ATOM 893 C CA . VAL A 1 120 ? 19.265 7.339 -6.466 1.00 89.75 120 VAL A CA 1
ATOM 894 C C . VAL A 1 120 ? 17.957 7.703 -7.180 1.00 89.75 120 VAL A C 1
ATOM 896 O O . VAL A 1 120 ? 17.102 8.348 -6.585 1.00 89.75 120 VAL A O 1
ATOM 899 N N . GLU A 1 121 ? 17.772 7.249 -8.421 1.00 89.31 121 GLU A N 1
ATOM 900 C CA . GLU A 1 121 ? 16.542 7.463 -9.195 1.00 89.31 121 GLU A CA 1
ATOM 901 C C . GLU A 1 121 ? 15.384 6.666 -8.584 1.00 89.31 121 GLU A C 1
ATOM 903 O O . GLU A 1 121 ? 14.284 7.186 -8.422 1.00 89.31 121 GLU A O 1
ATOM 908 N N . ILE A 1 122 ? 15.655 5.429 -8.157 1.00 88.75 122 ILE A N 1
ATOM 909 C CA . ILE A 1 122 ? 14.678 4.575 -7.470 1.00 88.75 122 ILE A CA 1
ATOM 910 C C . ILE A 1 122 ? 14.242 5.205 -6.145 1.00 88.75 122 ILE A C 1
ATOM 912 O O . ILE A 1 122 ? 13.046 5.317 -5.885 1.00 88.75 122 ILE A O 1
ATOM 916 N N . LEU A 1 123 ? 15.204 5.661 -5.333 1.00 89.31 123 LEU A N 1
ATOM 917 C CA . LEU A 1 123 ? 14.922 6.351 -4.071 1.00 89.31 123 LEU A CA 1
ATOM 918 C C . LEU A 1 123 ? 14.072 7.609 -4.287 1.00 89.31 123 LEU A C 1
ATOM 920 O O . LEU A 1 123 ? 13.164 7.874 -3.503 1.00 89.31 123 LEU A O 1
ATOM 924 N N . TRP A 1 124 ? 14.342 8.367 -5.352 1.00 89.25 124 TRP A N 1
ATOM 925 C CA . TRP A 1 124 ? 13.543 9.538 -5.702 1.00 89.25 124 TRP A CA 1
ATOM 926 C C . TRP A 1 124 ? 12.090 9.166 -6.008 1.00 89.25 124 TRP A C 1
ATOM 928 O O . TRP A 1 124 ? 11.175 9.808 -5.493 1.00 89.25 124 TRP A O 1
ATOM 938 N N . ILE A 1 125 ? 11.873 8.119 -6.807 1.00 84.75 125 ILE A N 1
ATOM 939 C CA . ILE A 1 125 ? 10.526 7.686 -7.189 1.00 84.75 125 ILE A CA 1
ATOM 940 C C . ILE A 1 125 ? 9.730 7.273 -5.951 1.00 84.75 125 ILE A C 1
ATOM 942 O O . ILE A 1 125 ? 8.693 7.873 -5.683 1.00 84.75 125 ILE A O 1
ATOM 946 N N . ILE A 1 126 ? 10.257 6.346 -5.142 1.00 84.62 126 ILE A N 1
ATOM 947 C CA . ILE A 1 126 ? 9.517 5.812 -3.986 1.00 84.62 126 ILE A CA 1
ATOM 948 C C . ILE A 1 126 ? 9.259 6.869 -2.905 1.00 84.62 126 ILE A C 1
ATOM 950 O O . ILE A 1 126 ? 8.240 6.822 -2.223 1.00 84.62 126 ILE A O 1
ATOM 954 N N . MET A 1 127 ? 10.185 7.814 -2.713 1.00 84.12 127 MET A N 1
ATOM 955 C CA . MET A 1 127 ? 10.116 8.754 -1.593 1.00 84.12 127 MET A CA 1
ATOM 956 C C . MET A 1 127 ? 9.383 10.045 -1.958 1.00 84.12 127 MET A C 1
ATOM 958 O O . MET A 1 127 ? 8.667 10.595 -1.125 1.00 84.12 127 MET A O 1
ATOM 962 N N . ILE A 1 128 ? 9.585 10.557 -3.174 1.00 84.44 128 ILE A N 1
ATOM 963 C CA . ILE A 1 128 ? 9.113 11.891 -3.568 1.00 84.44 128 ILE A CA 1
ATOM 964 C C . ILE A 1 128 ? 7.954 11.787 -4.551 1.00 84.44 128 ILE A C 1
ATOM 966 O O . ILE A 1 128 ? 6.914 12.407 -4.334 1.00 84.44 128 ILE A O 1
ATOM 970 N N . THR A 1 129 ? 8.125 11.029 -5.634 1.00 82.31 129 THR A N 1
ATOM 971 C CA . THR A 1 129 ? 7.127 10.971 -6.708 1.00 82.31 129 THR A CA 1
ATOM 972 C C . THR A 1 129 ? 5.875 10.224 -6.274 1.00 82.31 129 THR A C 1
ATOM 974 O O . THR A 1 129 ? 4.786 10.762 -6.453 1.00 82.31 129 THR A O 1
ATOM 977 N N . SER A 1 130 ? 6.023 9.047 -5.671 1.00 78.25 130 SER A N 1
ATOM 978 C CA . SER A 1 130 ? 4.899 8.198 -5.261 1.00 78.25 130 SER A CA 1
ATOM 979 C C . SER A 1 130 ? 4.299 8.631 -3.924 1.00 78.25 130 SER A C 1
ATOM 981 O O . SER A 1 130 ? 3.083 8.625 -3.749 1.00 78.25 130 SER A O 1
ATOM 983 N N . GLY A 1 131 ? 5.133 9.138 -3.009 1.00 77.06 131 GLY A N 1
ATOM 984 C CA . GLY A 1 131 ? 4.696 9.541 -1.671 1.00 77.06 131 GLY A CA 1
ATOM 985 C C . GLY A 1 131 ? 3.629 10.645 -1.653 1.00 77.06 131 GLY A C 1
ATOM 986 O O . GLY A 1 131 ? 2.750 10.636 -0.790 1.00 77.06 131 GLY A O 1
ATOM 987 N N . MET A 1 132 ? 3.660 11.597 -2.596 1.00 76.25 132 MET A N 1
ATOM 988 C CA . MET A 1 132 ? 2.661 12.677 -2.641 1.00 76.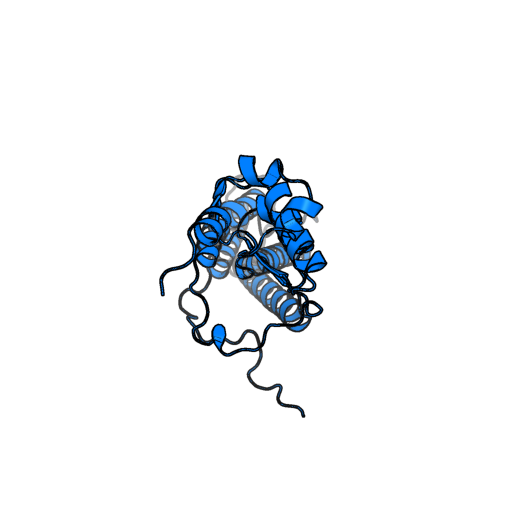25 132 MET A CA 1
ATOM 989 C C . MET A 1 132 ? 1.268 12.213 -3.107 1.00 76.25 132 MET A C 1
ATOM 991 O O . MET A 1 132 ? 0.295 12.488 -2.398 1.00 76.25 132 MET A O 1
ATOM 995 N N . PRO A 1 133 ? 1.121 11.512 -4.247 1.00 71.50 133 PRO A N 1
ATOM 996 C CA . PRO A 1 133 ? -0.160 10.936 -4.646 1.00 71.50 133 PRO A CA 1
ATOM 997 C C . PRO A 1 133 ? -0.727 9.947 -3.626 1.00 71.50 133 PRO A C 1
ATOM 999 O O . PRO A 1 133 ? -1.929 9.956 -3.359 1.00 71.50 133 PRO A O 1
ATOM 1002 N N . ASP A 1 134 ? 0.142 9.159 -3.002 1.00 69.06 134 ASP A N 1
ATOM 1003 C CA . ASP A 1 134 ? -0.202 8.193 -1.965 1.00 69.06 134 ASP A CA 1
ATOM 1004 C C . ASP A 1 134 ? -0.872 8.823 -0.742 1.00 69.06 134 ASP A C 1
ATOM 1006 O O . ASP A 1 134 ? -1.909 8.348 -0.265 1.00 69.06 134 ASP A O 1
ATOM 1010 N N . MET A 1 135 ? -0.330 9.947 -0.267 1.00 70.00 135 MET A N 1
ATOM 1011 C CA . MET A 1 135 ? -0.971 10.740 0.782 1.00 70.00 135 MET A CA 1
ATOM 1012 C C . MET A 1 135 ? -2.348 11.258 0.336 1.00 70.00 135 MET A C 1
ATOM 1014 O O . MET A 1 135 ? -3.283 11.279 1.137 1.00 70.00 135 MET A O 1
ATOM 1018 N N . GLY A 1 136 ? -2.506 11.616 -0.943 1.00 66.00 136 GLY A N 1
ATOM 1019 C CA . GLY A 1 136 ? -3.782 12.040 -1.531 1.00 66.00 136 GLY A CA 1
ATOM 1020 C C . GLY A 1 136 ? -4.836 10.927 -1.584 1.00 66.00 136 GLY A C 1
ATOM 1021 O O . GLY A 1 136 ? -5.996 11.160 -1.235 1.00 66.00 136 GLY A O 1
ATOM 1022 N N . LEU A 1 137 ? -4.436 9.697 -1.922 1.00 63.81 137 LEU A N 1
ATOM 1023 C CA . LEU A 1 137 ? -5.301 8.509 -1.869 1.00 63.81 137 LEU A CA 1
ATOM 1024 C C . LEU A 1 137 ? -5.775 8.212 -0.439 1.00 63.81 137 LEU A C 1
ATOM 1026 O O . LEU A 1 137 ? -6.883 7.713 -0.246 1.00 63.81 137 LEU A O 1
ATOM 1030 N N . GLY A 1 138 ? -4.985 8.604 0.566 1.00 62.19 138 GLY A N 1
ATOM 1031 C CA . GLY A 1 138 ? -5.348 8.614 1.984 1.00 62.19 138 GLY A CA 1
ATOM 1032 C C . GLY A 1 138 ? -6.536 9.517 2.340 1.00 62.19 138 GLY A C 1
ATOM 1033 O O . GLY A 1 138 ? -7.185 9.303 3.365 1.00 62.19 138 GLY A O 1
ATOM 1034 N N . VAL A 1 139 ? -6.910 10.470 1.479 1.00 64.56 139 VAL A N 1
ATOM 1035 C CA . VAL A 1 139 ? -7.986 11.456 1.715 1.00 64.56 139 VAL A CA 1
ATOM 1036 C C . VAL A 1 139 ? -9.227 11.205 0.840 1.00 64.56 139 VAL A C 1
ATOM 1038 O O . VAL A 1 139 ? -10.264 11.819 1.056 1.00 64.56 139 VAL A O 1
ATOM 1041 N N . GLU A 1 140 ? -9.226 10.169 -0.005 1.00 58.94 140 GLU A N 1
ATOM 1042 C CA . GLU A 1 140 ? -10.364 9.847 -0.882 1.00 58.94 140 GLU A CA 1
ATOM 1043 C C . GLU A 1 140 ? -11.692 9.606 -0.132 1.00 58.94 140 GLU A C 1
ATOM 1045 O O . GLU A 1 140 ? -11.740 8.916 0.889 1.00 58.94 140 GLU A O 1
ATOM 1050 N N . ILE A 1 141 ? -12.777 10.190 -0.638 1.00 58.69 141 ILE A N 1
ATOM 1051 C CA . ILE A 1 141 ? -14.134 10.050 -0.094 1.00 58.69 141 ILE A CA 1
ATOM 1052 C C . ILE A 1 141 ? -14.636 8.609 -0.263 1.00 58.69 141 ILE A C 1
ATOM 1054 O O . ILE A 1 141 ? -14.296 7.928 -1.229 1.00 58.69 141 ILE A O 1
ATOM 1058 N N . ALA A 1 142 ? -15.453 8.133 0.678 1.00 59.47 142 ALA A N 1
ATOM 1059 C CA . ALA A 1 142 ? -16.042 6.800 0.590 1.00 59.47 142 ALA A CA 1
ATOM 1060 C C . ALA A 1 142 ? -16.988 6.680 -0.622 1.00 59.47 142 ALA A C 1
ATOM 1062 O O . ALA A 1 142 ? -17.641 7.652 -1.007 1.00 59.47 142 ALA A O 1
ATOM 1063 N N . ALA A 1 143 ? -17.077 5.480 -1.209 1.00 64.00 143 ALA A N 1
ATOM 1064 C CA . ALA A 1 143 ? -17.976 5.220 -2.331 1.00 64.00 143 ALA A CA 1
ATOM 1065 C C . ALA A 1 143 ? -19.447 5.486 -1.930 1.00 64.00 143 ALA A C 1
ATOM 1067 O O . ALA A 1 143 ? -19.844 5.092 -0.831 1.00 64.00 143 ALA A O 1
ATOM 1068 N N . PRO A 1 144 ? -20.277 6.103 -2.796 1.00 60.84 144 PRO A N 1
ATOM 1069 C CA . PRO A 1 144 ? -21.639 6.507 -2.431 1.00 60.84 144 PRO A CA 1
ATOM 1070 C C . PRO A 1 144 ? -22.558 5.354 -2.005 1.00 60.84 144 PRO A C 1
ATOM 1072 O O . PRO A 1 144 ? -23.484 5.567 -1.227 1.00 60.84 144 PRO A O 1
ATOM 1075 N N . ASP A 1 145 ? -22.308 4.132 -2.485 1.00 67.31 145 ASP A N 1
ATOM 1076 C CA . ASP A 1 145 ? -23.115 2.951 -2.157 1.00 67.31 145 ASP A CA 1
ATOM 1077 C C . ASP A 1 145 ? -22.540 2.114 -1.001 1.00 67.31 145 ASP A C 1
ATOM 1079 O O . ASP A 1 145 ? -23.057 1.035 -0.713 1.00 67.31 145 ASP A O 1
ATOM 1083 N N . ILE A 1 146 ? -21.491 2.594 -0.317 1.00 54.91 146 ILE A N 1
ATOM 1084 C CA . ILE A 1 146 ? -20.786 1.798 0.697 1.00 54.91 146 ILE A CA 1
ATOM 1085 C C . ILE A 1 146 ? -21.717 1.359 1.835 1.00 54.91 146 ILE A C 1
ATOM 1087 O O . ILE A 1 146 ? -21.555 0.274 2.381 1.00 54.91 146 ILE A O 1
ATOM 1091 N N . MET A 1 147 ? -22.730 2.179 2.138 1.00 60.50 147 MET A N 1
ATOM 1092 C CA . MET A 1 147 ? -23.749 1.914 3.159 1.00 60.50 147 MET A CA 1
ATOM 1093 C C . MET A 1 147 ? -24.834 0.925 2.704 1.00 60.50 147 MET A C 1
ATOM 1095 O O . MET A 1 147 ? -25.601 0.450 3.535 1.00 60.50 147 MET A O 1
ATOM 1099 N N . GLN A 1 148 ? -24.938 0.641 1.402 1.00 70.31 148 GLN A N 1
ATOM 1100 C CA . GLN A 1 148 ? -25.929 -0.282 0.831 1.00 70.31 148 GLN A CA 1
ATOM 1101 C C . GLN A 1 148 ? -25.359 -1.686 0.605 1.00 70.31 148 GLN A C 1
ATOM 1103 O O . GLN A 1 148 ? -26.112 -2.635 0.390 1.00 70.31 148 GLN A O 1
ATOM 1108 N N . ARG A 1 149 ? -24.031 -1.831 0.650 1.00 62.25 149 ARG A N 1
ATOM 1109 C CA . ARG A 1 149 ? -23.356 -3.117 0.482 1.00 62.25 149 ARG A CA 1
ATOM 1110 C C . ARG A 1 149 ? -23.288 -3.860 1.820 1.00 62.25 149 ARG A C 1
ATOM 1112 O O . ARG A 1 149 ? -22.991 -3.241 2.842 1.00 62.25 149 ARG A O 1
ATOM 1119 N N . PRO A 1 150 ? -23.528 -5.182 1.841 1.00 53.56 150 PRO A N 1
ATOM 1120 C CA . PRO A 1 150 ? -23.330 -5.970 3.048 1.00 53.56 150 PRO A CA 1
ATOM 1121 C C . PRO A 1 150 ? -21.846 -5.949 3.464 1.00 53.56 150 PRO A C 1
ATOM 1123 O O . PRO A 1 150 ? -20.965 -5.851 2.602 1.00 53.56 150 PRO A O 1
ATOM 1126 N N . PRO A 1 151 ? -21.550 -6.041 4.772 1.00 54.84 151 PRO A N 1
ATOM 1127 C CA . PRO A 1 151 ? -20.181 -6.040 5.271 1.00 54.84 151 PRO A CA 1
ATOM 1128 C C . PRO A 1 151 ? -19.381 -7.197 4.662 1.00 54.84 151 PRO A C 1
ATOM 1130 O O . PRO A 1 151 ? -19.835 -8.342 4.632 1.00 54.84 151 PRO A O 1
ATOM 1133 N N . GLN A 1 152 ? -18.184 -6.884 4.165 1.00 60.09 152 GLN A N 1
ATOM 1134 C CA . GLN A 1 152 ? -17.288 -7.870 3.567 1.00 60.09 152 GLN A CA 1
ATOM 1135 C C . GLN A 1 152 ? -16.809 -8.875 4.616 1.00 60.09 152 GLN A C 1
ATOM 1137 O O . GLN A 1 152 ? -16.582 -8.533 5.778 1.00 60.09 152 GLN A O 1
ATOM 1142 N N . SER A 1 153 ? -16.648 -10.132 4.206 1.00 56.16 153 SER A N 1
ATOM 1143 C CA . SER A 1 153 ? -16.219 -11.184 5.125 1.00 56.16 153 SER A CA 1
ATOM 1144 C C . SER A 1 153 ? -14.750 -10.991 5.526 1.00 56.16 153 SER A C 1
ATOM 1146 O O . SER A 1 153 ? -13.894 -10.807 4.665 1.00 56.16 153 SER A O 1
ATOM 1148 N N . LEU A 1 154 ? -14.433 -11.110 6.821 1.00 54.38 154 LEU A N 1
ATOM 1149 C CA . LEU A 1 154 ? -13.058 -10.994 7.346 1.00 54.38 154 LEU A CA 1
ATOM 1150 C C . LEU A 1 154 ? -12.110 -12.107 6.857 1.00 54.38 154 LEU A C 1
ATOM 1152 O O . LEU A 1 154 ? -10.902 -12.032 7.065 1.00 54.38 154 LEU A O 1
ATOM 1156 N N . LYS A 1 155 ? -12.651 -13.158 6.227 1.00 56.88 155 LYS A N 1
ATOM 1157 C CA . LYS A 1 155 ? -11.868 -14.234 5.600 1.00 56.88 155 LYS A CA 1
ATOM 1158 C C . LYS A 1 155 ? -11.303 -13.815 4.243 1.00 56.88 155 LYS A C 1
ATOM 1160 O O . LYS A 1 155 ? -10.314 -14.393 3.798 1.00 56.88 155 LYS A O 1
ATOM 1165 N N . THR A 1 156 ? -11.923 -12.830 3.596 1.00 60.62 156 THR A N 1
ATOM 1166 C CA . THR A 1 156 ? -11.449 -12.274 2.333 1.00 60.62 156 THR A CA 1
ATOM 1167 C C . THR A 1 156 ? -10.364 -11.253 2.645 1.00 60.62 156 THR A C 1
ATOM 1169 O O . THR A 1 156 ? -10.630 -10.176 3.174 1.00 60.62 156 THR A O 1
ATOM 1172 N N . GLY A 1 157 ? -9.117 -11.626 2.367 1.00 64.19 157 GLY A N 1
ATOM 1173 C CA . GLY A 1 157 ? -7.979 -10.735 2.529 1.00 64.19 157 GLY A CA 1
ATOM 1174 C C . GLY A 1 157 ? -8.011 -9.565 1.545 1.00 64.19 157 GLY A C 1
ATOM 1175 O O . GLY A 1 157 ? -8.646 -9.609 0.498 1.00 64.19 157 GLY A O 1
ATOM 1176 N N . VAL A 1 158 ? -7.250 -8.532 1.886 1.00 68.69 158 VAL A N 1
ATOM 1177 C CA . VAL A 1 158 ? -6.956 -7.359 1.045 1.00 68.69 158 VAL A CA 1
ATOM 1178 C C . VAL A 1 158 ? -6.327 -7.757 -0.292 1.00 68.69 158 VAL A C 1
ATOM 1180 O O . VAL A 1 158 ? -6.607 -7.160 -1.327 1.00 68.69 158 VAL A O 1
ATOM 1183 N N . PHE A 1 159 ? -5.451 -8.759 -0.247 1.00 69.69 159 PHE A N 1
ATOM 1184 C CA . PHE A 1 159 ? -4.772 -9.309 -1.408 1.00 69.69 159 PHE A CA 1
ATOM 1185 C C . PHE A 1 159 ? -5.606 -10.453 -1.958 1.00 69.69 159 PHE A C 1
ATOM 1187 O O . PHE A 1 159 ? -5.365 -11.621 -1.647 1.00 69.69 159 PHE A O 1
ATOM 1194 N N . THR A 1 160 ? -6.627 -10.110 -2.736 1.00 78.00 160 THR A N 1
ATOM 1195 C CA . THR A 1 160 ? -7.325 -11.123 -3.518 1.00 78.00 160 THR A CA 1
ATOM 1196 C C . THR A 1 160 ? -6.435 -11.561 -4.681 1.00 78.00 160 THR A C 1
ATOM 1198 O O . THR A 1 160 ? -5.523 -10.840 -5.103 1.00 78.00 160 THR A O 1
ATOM 1201 N N . MET A 1 161 ? -6.650 -12.779 -5.173 1.00 78.06 161 MET A N 1
ATOM 1202 C CA . MET A 1 161 ? -5.838 -13.332 -6.259 1.00 78.06 161 MET A CA 1
ATOM 1203 C C . MET A 1 161 ? -5.965 -12.484 -7.529 1.00 78.06 161 MET A C 1
ATOM 1205 O O . MET A 1 161 ? -4.975 -12.285 -8.225 1.00 78.06 161 MET A O 1
ATOM 1209 N N . GLU A 1 162 ? -7.138 -11.903 -7.765 1.00 79.62 162 GLU A N 1
ATOM 1210 C CA . GLU A 1 162 ? -7.406 -10.985 -8.870 1.00 79.62 162 GLU A CA 1
ATOM 1211 C C . GLU A 1 162 ? -6.537 -9.726 -8.763 1.00 79.62 162 GLU A C 1
ATOM 1213 O O . GLU A 1 162 ? -5.805 -9.401 -9.693 1.00 79.62 162 GLU A O 1
ATOM 1218 N N . VAL A 1 163 ? -6.524 -9.078 -7.593 1.00 74.69 163 VAL A N 1
ATOM 1219 C CA . VAL A 1 163 ? -5.721 -7.868 -7.357 1.00 74.69 163 VAL A CA 1
ATOM 1220 C C . VAL A 1 163 ? -4.226 -8.161 -7.492 1.00 74.69 163 VAL A C 1
ATOM 1222 O O . VAL A 1 163 ? -3.487 -7.365 -8.066 1.00 74.69 163 VAL A O 1
ATOM 1225 N N . MET A 1 164 ? -3.764 -9.310 -6.993 1.00 79.94 164 MET A N 1
ATOM 1226 C CA . MET A 1 164 ? -2.358 -9.701 -7.099 1.00 79.94 164 MET A CA 1
ATOM 1227 C C . MET A 1 164 ? -1.943 -9.973 -8.553 1.00 79.94 164 MET A C 1
ATOM 1229 O O . MET A 1 164 ? -0.849 -9.580 -8.958 1.00 79.94 164 MET A O 1
ATOM 1233 N N . VAL A 1 165 ? -2.808 -10.614 -9.346 1.00 84.31 165 VAL A N 1
ATOM 1234 C CA . VAL A 1 165 ? -2.572 -10.827 -10.782 1.00 84.31 165 VAL A CA 1
ATOM 1235 C C . VAL A 1 165 ? -2.536 -9.493 -11.521 1.00 84.31 165 VAL A C 1
ATOM 1237 O O . VAL A 1 165 ? -1.588 -9.254 -12.268 1.00 84.31 165 VAL A O 1
ATOM 1240 N N . ASP A 1 166 ? -3.489 -8.599 -11.265 1.00 79.62 166 ASP A N 1
ATOM 1241 C CA . ASP A 1 166 ? -3.527 -7.280 -11.898 1.00 79.62 166 ASP A CA 1
ATOM 1242 C C . ASP A 1 166 ? -2.264 -6.471 -11.583 1.00 79.62 166 ASP A C 1
ATOM 1244 O O . ASP A 1 166 ? -1.635 -5.936 -12.495 1.00 79.62 166 ASP A O 1
ATOM 1248 N N . MET A 1 167 ? -1.813 -6.447 -10.324 1.00 78.81 167 MET A N 1
ATOM 1249 C CA . MET A 1 167 ? -0.559 -5.787 -9.934 1.00 78.81 167 MET A CA 1
ATOM 1250 C C . MET A 1 167 ? 0.649 -6.298 -10.717 1.00 78.81 167 MET A C 1
ATOM 1252 O O . MET A 1 167 ? 1.480 -5.506 -11.164 1.00 78.81 167 MET A O 1
ATOM 1256 N N . VAL A 1 168 ? 0.755 -7.618 -10.887 1.00 82.88 168 VAL A N 1
ATOM 1257 C CA . VAL A 1 168 ? 1.853 -8.229 -11.640 1.00 82.88 168 VAL A CA 1
ATOM 1258 C C . VAL A 1 168 ? 1.751 -7.868 -13.119 1.00 82.88 168 VAL A C 1
ATOM 1260 O O . VAL A 1 168 ? 2.756 -7.488 -13.717 1.00 82.88 168 VAL A O 1
ATOM 1263 N N . VAL A 1 169 ? 0.559 -7.930 -13.715 1.00 84.88 169 VAL A N 1
ATOM 1264 C CA . VAL A 1 169 ? 0.344 -7.582 -15.128 1.00 84.88 169 VAL A CA 1
ATOM 1265 C C . VAL A 1 169 ? 0.684 -6.114 -15.387 1.00 84.88 169 VAL A C 1
ATOM 1267 O O . VAL A 1 169 ? 1.458 -5.823 -16.302 1.00 84.88 169 VAL A O 1
ATOM 1270 N N . TYR A 1 170 ? 0.178 -5.193 -14.562 1.00 81.31 170 TYR A N 1
ATOM 1271 C CA . TYR A 1 170 ? 0.507 -3.771 -14.661 1.00 81.31 170 TYR A CA 1
ATOM 1272 C C . TYR A 1 170 ? 2.004 -3.526 -14.454 1.00 81.31 170 TYR A C 1
ATOM 1274 O O . TYR A 1 170 ? 2.619 -2.822 -15.255 1.00 81.31 170 TYR A O 1
ATOM 1282 N N . GLY A 1 171 ? 2.618 -4.149 -13.444 1.00 83.44 171 GLY A N 1
ATOM 1283 C CA . GLY A 1 171 ? 4.050 -4.013 -13.172 1.00 83.44 171 GLY A CA 1
ATOM 1284 C C . GLY A 1 171 ? 4.934 -4.519 -14.317 1.00 83.44 171 GLY A C 1
ATOM 1285 O O . GLY A 1 171 ? 5.914 -3.867 -14.682 1.00 83.44 171 GLY A O 1
ATOM 1286 N N . LEU A 1 172 ? 4.566 -5.638 -14.944 1.00 85.75 172 LEU A N 1
ATOM 1287 C CA . LEU A 1 172 ? 5.266 -6.174 -16.113 1.00 85.75 172 LEU A CA 1
ATOM 1288 C C . LEU A 1 172 ? 5.077 -5.296 -17.354 1.00 85.75 172 LEU A C 1
ATOM 1290 O O . LEU A 1 172 ? 6.033 -5.087 -18.100 1.00 85.75 172 LEU A O 1
ATOM 1294 N N . TRP A 1 173 ? 3.878 -4.752 -17.569 1.00 87.00 173 TRP A N 1
ATOM 1295 C CA . TRP A 1 173 ? 3.607 -3.835 -18.677 1.00 87.00 173 TRP A CA 1
ATOM 1296 C C . TRP A 1 173 ? 4.407 -2.532 -18.546 1.00 87.00 173 TRP A C 1
ATOM 1298 O O . TRP A 1 173 ? 5.047 -2.095 -19.503 1.00 87.00 173 TRP A O 1
ATOM 1308 N N . MET A 1 174 ? 4.451 -1.964 -17.339 1.00 84.75 174 MET A N 1
ATOM 1309 C CA . MET A 1 174 ? 5.290 -0.813 -16.992 1.00 84.75 174 MET A CA 1
ATOM 1310 C C . MET A 1 174 ? 6.766 -1.091 -17.281 1.00 84.75 174 MET A C 1
ATOM 1312 O O . MET A 1 174 ? 7.424 -0.318 -17.979 1.00 84.75 174 MET A O 1
ATOM 1316 N N . ALA A 1 175 ? 7.276 -2.226 -16.790 1.00 87.38 175 ALA A N 1
ATOM 1317 C CA . ALA A 1 175 ? 8.656 -2.634 -17.015 1.00 87.38 175 ALA A CA 1
ATOM 1318 C C . ALA A 1 175 ? 8.957 -2.788 -18.513 1.00 87.38 175 ALA A C 1
ATOM 1320 O O . ALA A 1 175 ? 9.983 -2.301 -18.986 1.00 87.38 175 ALA A O 1
ATOM 1321 N N . ALA A 1 176 ? 8.051 -3.397 -19.283 1.00 89.56 176 ALA A N 1
ATOM 1322 C CA . ALA A 1 176 ? 8.205 -3.559 -20.725 1.00 89.56 176 ALA A CA 1
ATOM 1323 C C . ALA A 1 176 ? 8.296 -2.210 -21.455 1.00 89.56 176 ALA A C 1
ATOM 1325 O O . ALA A 1 176 ? 9.171 -2.038 -22.303 1.00 89.56 176 ALA A O 1
ATOM 1326 N N . LEU A 1 177 ? 7.452 -1.233 -21.107 1.00 88.94 177 LEU A N 1
ATOM 1327 C CA . LEU A 1 177 ? 7.498 0.104 -21.706 1.00 88.94 177 LEU A CA 1
ATOM 1328 C C . LEU A 1 177 ? 8.771 0.869 -21.342 1.00 88.94 177 LEU A C 1
ATOM 1330 O O . LEU A 1 177 ? 9.398 1.465 -22.218 1.00 88.94 177 LEU A O 1
ATOM 1334 N N . CYS A 1 178 ? 9.184 0.826 -20.075 1.00 88.38 178 CYS A N 1
ATOM 1335 C CA . CYS A 1 178 ? 10.424 1.451 -19.620 1.00 88.38 178 CYS A CA 1
ATOM 1336 C C . CYS A 1 178 ? 11.650 0.844 -20.316 1.00 88.38 178 CYS A C 1
ATOM 1338 O O . CYS A 1 178 ? 12.525 1.574 -20.778 1.00 88.38 178 CYS A O 1
ATOM 1340 N N . LEU A 1 179 ? 11.691 -0.481 -20.465 1.00 88.00 179 LEU A N 1
ATOM 1341 C CA . LEU A 1 179 ? 12.772 -1.175 -21.164 1.00 88.00 179 LEU A CA 1
ATOM 1342 C C . LEU A 1 179 ? 12.738 -0.951 -22.675 1.00 88.00 179 LEU A C 1
ATOM 1344 O O . LEU A 1 179 ? 13.798 -0.862 -23.294 1.00 88.00 179 LEU A O 1
ATOM 1348 N N . ALA A 1 180 ? 11.557 -0.829 -23.279 1.00 88.81 180 ALA A N 1
ATOM 1349 C CA . ALA A 1 180 ? 11.425 -0.457 -24.681 1.00 88.81 180 ALA A CA 1
ATOM 1350 C C . ALA A 1 180 ? 11.963 0.961 -24.916 1.00 88.81 180 ALA A C 1
ATOM 1352 O O . ALA A 1 180 ? 12.782 1.155 -25.811 1.00 88.81 180 ALA A O 1
ATOM 1353 N N . ALA A 1 181 ? 11.589 1.930 -24.074 1.00 87.81 181 ALA A N 1
ATOM 1354 C CA . ALA A 1 181 ? 12.112 3.295 -24.137 1.00 87.81 181 ALA A CA 1
ATOM 1355 C C . ALA A 1 181 ? 13.638 3.331 -23.948 1.00 87.81 181 ALA A C 1
ATOM 1357 O O . ALA A 1 181 ? 14.345 3.955 -24.742 1.00 87.81 181 ALA A O 1
ATOM 1358 N N . PHE A 1 182 ? 14.154 2.591 -22.959 1.00 86.50 182 PHE A N 1
ATOM 1359 C CA . PHE A 1 182 ? 15.590 2.414 -22.747 1.00 86.50 182 PHE A CA 1
ATOM 1360 C C . PHE A 1 182 ? 16.276 1.851 -23.999 1.00 86.50 182 PHE A C 1
ATOM 1362 O O . PHE A 1 182 ? 17.259 2.415 -24.475 1.00 86.50 182 PHE A O 1
ATOM 1369 N N . SER A 1 183 ? 15.725 0.780 -24.576 1.00 84.38 183 SER A N 1
ATOM 1370 C CA . SER A 1 183 ? 16.281 0.097 -25.751 1.00 84.38 183 SER A CA 1
ATOM 1371 C C . SER A 1 183 ? 16.254 0.975 -27.002 1.00 84.38 183 SER A C 1
ATOM 1373 O O . SER A 1 183 ? 17.221 0.987 -27.757 1.00 84.38 183 SER A O 1
ATOM 1375 N N . VAL A 1 184 ? 15.188 1.748 -27.219 1.00 85.75 184 VAL A N 1
ATOM 1376 C CA . VAL A 1 184 ? 15.086 2.682 -28.351 1.00 85.75 184 VAL A CA 1
ATOM 1377 C C . VAL A 1 184 ? 16.155 3.767 -28.260 1.00 85.75 184 VAL A C 1
ATOM 1379 O O . VAL A 1 184 ? 16.785 4.084 -29.265 1.00 85.75 184 VAL A O 1
ATOM 1382 N N . VAL A 1 185 ? 16.415 4.316 -27.072 1.00 82.69 185 VAL A N 1
ATOM 1383 C CA . VAL A 1 185 ? 17.476 5.321 -26.905 1.00 82.69 185 VAL A CA 1
ATOM 1384 C C . VAL A 1 185 ? 18.862 4.691 -27.037 1.00 82.69 185 VAL A C 1
ATOM 1386 O O . VAL A 1 185 ? 19.741 5.282 -27.661 1.00 82.69 185 VAL A O 1
ATOM 1389 N N . LEU A 1 186 ? 19.048 3.483 -26.499 1.00 76.31 186 LEU A N 1
ATOM 1390 C CA . LEU A 1 186 ? 20.336 2.792 -26.511 1.00 76.31 186 LEU A CA 1
ATOM 1391 C C . LEU A 1 186 ? 20.742 2.303 -27.914 1.00 76.31 186 LEU A C 1
ATOM 1393 O O . LEU A 1 186 ? 21.912 2.401 -28.275 1.00 76.31 186 LEU A O 1
ATOM 1397 N N . PHE A 1 187 ? 19.794 1.776 -28.697 1.00 74.19 187 PHE A N 1
ATOM 1398 C CA . PHE A 1 187 ? 20.058 1.133 -29.993 1.00 74.19 187 PHE A CA 1
ATOM 1399 C C . PHE A 1 187 ? 19.538 1.919 -31.202 1.00 74.19 187 PHE A C 1
ATOM 1401 O O . PHE A 1 187 ? 20.064 1.761 -32.299 1.00 74.19 187 PHE A O 1
ATOM 1408 N N . GLY A 1 188 ? 18.507 2.751 -31.036 1.00 66.44 188 GLY A N 1
ATOM 1409 C CA . GLY A 1 188 ? 17.830 3.422 -32.151 1.00 66.44 188 GLY A CA 1
ATOM 1410 C C . GLY A 1 188 ? 18.551 4.663 -32.675 1.00 66.44 188 GLY A C 1
ATOM 1411 O O . GLY A 1 188 ? 18.451 4.965 -33.860 1.00 66.44 188 GLY A O 1
ATOM 1412 N N . PHE A 1 189 ? 19.299 5.372 -31.826 1.00 59.78 189 PHE A N 1
ATOM 1413 C CA . PHE A 1 189 ? 19.940 6.641 -32.199 1.00 59.78 189 PHE A CA 1
ATOM 1414 C C . PHE A 1 189 ? 21.455 6.546 -32.441 1.00 59.78 189 PHE A C 1
ATOM 1416 O O . PHE A 1 189 ? 22.063 7.540 -32.833 1.00 59.78 189 PHE A O 1
ATOM 1423 N N . VAL A 1 190 ? 22.080 5.374 -32.259 1.00 52.75 190 VAL A N 1
ATOM 1424 C CA . VAL A 1 190 ? 23.535 5.202 -32.418 1.00 52.75 190 VAL A CA 1
ATOM 1425 C C . VAL A 1 190 ? 23.846 3.960 -33.263 1.00 52.75 190 VAL A C 1
ATOM 1427 O O . VAL A 1 190 ? 23.652 2.832 -32.824 1.00 52.75 190 VAL A O 1
ATOM 1430 N N . MET A 1 191 ? 24.386 4.168 -34.473 1.00 45.62 191 MET A N 1
ATOM 1431 C CA . MET A 1 191 ? 24.726 3.112 -35.451 1.00 45.62 191 MET A CA 1
ATOM 1432 C C . MET A 1 191 ? 25.838 2.143 -34.998 1.00 45.62 191 MET A C 1
ATOM 1434 O O . MET A 1 191 ? 26.027 1.108 -35.633 1.00 45.62 191 MET A O 1
ATOM 1438 N N . GLN A 1 192 ? 26.574 2.442 -33.921 1.00 47.69 192 GLN A N 1
ATOM 1439 C CA . GLN A 1 192 ? 27.502 1.508 -33.273 1.00 47.69 192 GLN A CA 1
ATOM 1440 C C . GLN A 1 192 ? 27.479 1.693 -31.749 1.00 47.69 192 GLN A C 1
ATOM 1442 O O . GLN A 1 192 ? 28.027 2.686 -31.261 1.00 47.69 192 GLN A O 1
ATOM 1447 N N . PRO A 1 193 ? 26.895 0.763 -30.971 1.00 50.16 193 PRO A N 1
ATOM 1448 C CA . PRO A 1 193 ? 26.907 0.858 -29.519 1.00 50.16 193 PRO A CA 1
ATOM 1449 C C . PRO A 1 193 ? 28.343 0.662 -29.017 1.00 50.16 193 PRO A C 1
ATOM 1451 O O . PRO A 1 193 ? 28.842 -0.454 -28.897 1.00 50.16 193 PRO A O 1
ATOM 1454 N N . ARG A 1 194 ? 29.040 1.766 -28.732 1.00 49.69 194 ARG A N 1
ATOM 1455 C CA . ARG A 1 194 ? 30.328 1.762 -28.029 1.00 49.69 194 ARG A CA 1
ATOM 1456 C C . ARG A 1 194 ? 30.052 1.851 -26.529 1.00 49.69 194 ARG A C 1
ATOM 1458 O O . ARG A 1 194 ? 30.254 2.864 -25.880 1.00 49.69 194 ARG A O 1
ATOM 1465 N N . TYR A 1 195 ? 29.549 0.750 -2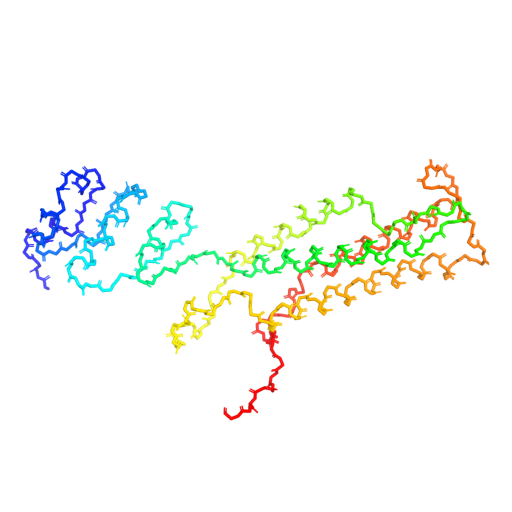6.000 1.00 54.47 195 TYR A N 1
ATOM 1466 C CA . TYR A 1 195 ? 29.485 0.383 -24.585 1.00 54.47 195 TYR A CA 1
ATOM 1467 C C . TYR A 1 195 ? 30.860 0.497 -23.897 1.00 54.47 195 TYR A C 1
ATOM 1469 O O . TYR A 1 195 ? 31.632 -0.456 -23.815 1.00 54.47 195 TYR A O 1
ATOM 1477 N N . ARG A 1 196 ? 31.232 1.701 -23.460 1.00 49.28 196 ARG A N 1
ATOM 1478 C CA . ARG A 1 196 ? 32.386 1.853 -22.576 1.00 49.28 196 ARG A CA 1
ATOM 1479 C C . ARG A 1 196 ? 31.982 2.554 -21.295 1.00 49.28 196 ARG A C 1
ATOM 1481 O O . ARG A 1 196 ? 31.856 3.769 -21.248 1.00 49.28 196 ARG A O 1
ATOM 1488 N N . LEU A 1 197 ? 31.903 1.727 -20.258 1.00 55.00 197 LEU A N 1
ATOM 1489 C CA . LEU A 1 197 ? 32.145 2.031 -18.854 1.00 55.00 197 LEU A CA 1
ATOM 1490 C C . LEU A 1 197 ? 31.161 3.009 -18.186 1.00 55.00 197 LEU A C 1
ATOM 1492 O O . LEU A 1 197 ? 31.217 4.223 -18.339 1.00 55.00 197 LEU A O 1
ATOM 1496 N N . GLN A 1 198 ? 30.389 2.440 -17.262 1.00 52.00 19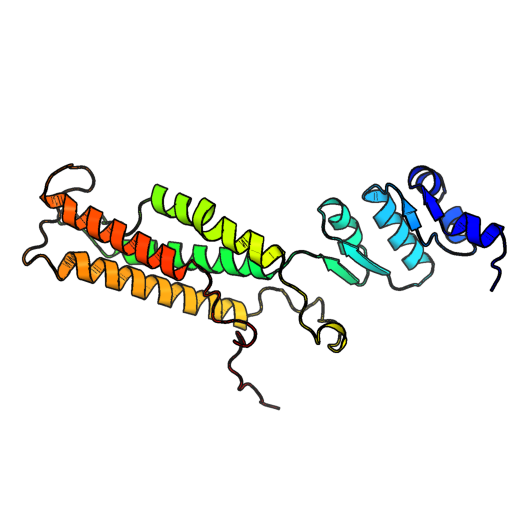8 GLN A N 1
ATOM 1497 C CA . GLN A 1 198 ? 29.520 3.049 -16.242 1.00 52.00 198 GLN A CA 1
ATOM 1498 C C . GLN A 1 198 ? 30.108 4.248 -15.450 1.00 52.00 198 GLN A C 1
ATOM 1500 O O . GLN A 1 198 ? 29.374 4.888 -14.702 1.00 52.00 198 GLN A O 1
ATOM 1505 N N . ARG A 1 199 ? 31.419 4.526 -15.529 1.00 54.75 199 ARG A N 1
ATOM 1506 C CA . ARG A 1 199 ? 32.146 5.452 -14.633 1.00 54.75 199 ARG A CA 1
ATOM 1507 C C . ARG A 1 199 ? 32.927 6.570 -15.336 1.00 54.75 199 ARG A C 1
ATOM 1509 O O . ARG A 1 199 ? 33.652 7.295 -14.661 1.00 54.7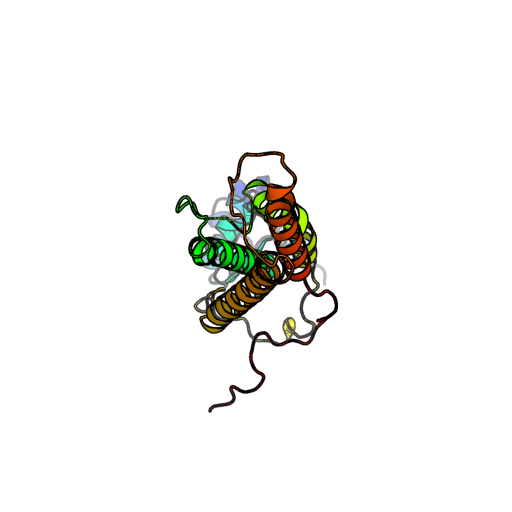5 199 ARG A O 1
ATOM 1516 N N . CYS A 1 200 ? 32.815 6.723 -16.654 1.00 54.19 200 CYS A N 1
ATOM 1517 C CA . CYS A 1 200 ? 33.529 7.779 -17.376 1.00 54.19 200 CYS A CA 1
ATOM 1518 C C . CYS A 1 200 ? 32.602 8.968 -17.681 1.00 54.19 200 CYS A C 1
ATOM 1520 O O . CYS A 1 200 ? 31.504 8.792 -18.193 1.00 54.19 200 CYS A O 1
ATOM 1522 N N . TYR A 1 201 ? 33.048 10.193 -17.388 1.00 58.50 201 TYR A N 1
ATOM 1523 C CA . TYR A 1 201 ? 32.406 11.419 -17.873 1.00 58.50 201 TYR A CA 1
ATOM 1524 C C . TYR A 1 201 ? 33.033 11.764 -19.231 1.00 58.50 201 TYR A C 1
ATOM 1526 O O . TYR A 1 201 ? 34.046 12.455 -19.309 1.00 58.50 201 TYR A O 1
ATOM 1534 N N . SER A 1 202 ? 32.512 11.155 -20.294 1.00 61.84 202 SER A N 1
ATOM 1535 C CA . SER A 1 202 ? 32.971 11.324 -21.679 1.00 61.84 202 SER A CA 1
ATOM 1536 C C . SER A 1 202 ? 31.758 11.310 -22.615 1.00 61.84 202 SER A C 1
ATOM 1538 O O . SER A 1 202 ? 30.734 10.731 -22.257 1.00 61.84 202 SER A O 1
ATOM 1540 N N . GLU A 1 203 ? 31.863 11.893 -23.815 1.00 61.66 203 GLU A N 1
ATOM 1541 C CA . GLU A 1 203 ? 30.764 11.962 -24.802 1.00 61.66 203 GLU A CA 1
ATOM 1542 C C . GLU A 1 203 ? 30.175 10.584 -25.160 1.00 61.66 203 GLU A C 1
ATOM 1544 O O . GLU A 1 203 ? 29.002 10.468 -25.497 1.00 61.66 203 GLU A O 1
ATOM 1549 N N . VAL A 1 204 ? 30.956 9.510 -25.010 1.00 60.59 204 VAL A N 1
ATOM 1550 C CA . VAL A 1 204 ? 30.516 8.124 -25.252 1.00 60.59 204 VAL A CA 1
ATOM 1551 C C . VAL A 1 204 ? 29.514 7.631 -24.191 1.00 60.59 204 VAL A C 1
ATOM 1553 O O . VAL A 1 204 ? 28.687 6.765 -24.469 1.00 60.59 204 VAL A O 1
ATOM 1556 N N . CYS A 1 205 ? 29.551 8.185 -22.977 1.00 66.62 205 CYS A N 1
ATOM 1557 C CA . CYS A 1 205 ? 28.670 7.795 -21.872 1.00 66.62 205 CYS A CA 1
ATOM 1558 C C . CYS A 1 205 ? 27.352 8.585 -21.854 1.00 66.62 205 CYS A C 1
ATOM 1560 O O . CYS A 1 205 ? 26.404 8.165 -21.189 1.00 66.62 205 CYS A O 1
ATOM 1562 N N . ASP A 1 206 ? 27.265 9.682 -22.612 1.00 73.88 206 ASP A N 1
ATOM 1563 C CA . ASP A 1 206 ? 26.075 10.536 -22.690 1.00 73.88 206 ASP A CA 1
ATOM 1564 C C . ASP A 1 206 ? 24.835 9.756 -23.154 1.00 73.88 206 ASP A C 1
ATOM 1566 O O . ASP A 1 206 ? 23.749 9.904 -22.601 1.00 73.88 206 ASP A O 1
ATOM 1570 N N . THR A 1 207 ? 25.009 8.806 -24.079 1.00 75.50 207 THR A N 1
ATOM 1571 C CA . THR A 1 207 ? 23.910 7.946 -24.552 1.00 75.50 207 THR A CA 1
ATOM 1572 C C . THR A 1 207 ? 23.322 7.084 -23.429 1.00 75.50 207 THR A C 1
ATOM 1574 O O . THR A 1 207 ? 22.105 6.929 -23.342 1.00 75.50 207 THR A O 1
ATOM 1577 N N . VAL A 1 208 ? 24.161 6.559 -22.528 1.00 77.75 208 VAL A N 1
ATOM 1578 C CA . VAL A 1 208 ? 23.707 5.744 -21.388 1.00 77.75 208 VAL A CA 1
ATOM 1579 C C . VAL A 1 208 ? 23.001 6.617 -20.354 1.00 77.75 208 VAL A C 1
ATOM 1581 O O . VAL A 1 208 ? 21.947 6.232 -19.851 1.00 77.75 208 VAL A O 1
ATOM 1584 N N . PHE A 1 209 ? 23.536 7.805 -20.061 1.00 82.50 209 PHE A N 1
ATOM 1585 C CA . PHE A 1 209 ? 22.877 8.759 -19.164 1.00 82.50 209 PHE A CA 1
ATOM 1586 C C . PHE A 1 209 ? 21.532 9.226 -19.723 1.00 82.50 209 PHE A C 1
ATOM 1588 O O . PHE A 1 209 ? 20.548 9.270 -18.989 1.00 82.50 209 PHE A O 1
ATOM 1595 N N . ARG A 1 210 ? 21.448 9.476 -21.030 1.00 83.00 210 ARG A N 1
ATOM 1596 C CA . ARG A 1 210 ? 20.202 9.829 -21.712 1.00 83.00 210 ARG A CA 1
ATOM 1597 C C . ARG A 1 210 ? 19.189 8.686 -21.701 1.00 83.00 210 ARG A C 1
ATOM 1599 O O . ARG A 1 210 ? 18.004 8.933 -21.486 1.00 83.00 210 ARG A O 1
ATOM 1606 N N . ALA A 1 211 ? 19.632 7.442 -21.884 1.00 84.50 211 ALA A N 1
ATOM 1607 C CA . ALA A 1 211 ? 18.767 6.268 -21.785 1.00 84.50 211 ALA A CA 1
ATOM 1608 C C . ALA A 1 211 ? 18.214 6.089 -20.358 1.00 84.50 211 ALA A C 1
ATOM 1610 O O . ALA A 1 211 ? 17.017 5.844 -20.193 1.00 84.50 211 ALA A O 1
ATOM 1611 N N . ARG A 1 212 ? 19.045 6.299 -19.325 1.00 87.88 212 ARG A N 1
ATOM 1612 C CA . ARG A 1 212 ? 18.607 6.307 -17.916 1.00 87.88 212 ARG A CA 1
ATOM 1613 C C . ARG A 1 212 ? 17.610 7.411 -17.624 1.00 87.88 212 ARG A C 1
ATOM 1615 O O . ARG A 1 212 ? 16.521 7.122 -17.147 1.00 87.88 212 ARG A O 1
ATOM 1622 N N . ALA A 1 213 ? 17.927 8.643 -18.015 1.00 87.81 213 ALA A N 1
ATOM 1623 C CA . ALA A 1 213 ? 17.037 9.784 -17.839 1.00 87.81 213 ALA A CA 1
ATOM 1624 C C . ALA A 1 213 ? 15.685 9.561 -18.537 1.00 87.81 213 ALA A C 1
ATOM 1626 O O . ALA A 1 213 ? 14.638 9.858 -17.970 1.00 87.81 213 ALA A O 1
ATOM 1627 N N . THR A 1 214 ? 15.687 8.970 -19.737 1.00 88.25 214 THR A N 1
ATOM 1628 C CA . THR A 1 214 ? 14.449 8.626 -20.458 1.00 88.25 214 THR A CA 1
ATOM 1629 C C . THR A 1 214 ? 13.643 7.575 -19.697 1.00 88.25 214 THR A C 1
ATOM 1631 O O . THR A 1 214 ? 12.440 7.734 -19.517 1.00 88.25 214 THR A O 1
ATOM 1634 N N . THR A 1 215 ? 14.304 6.531 -19.195 1.00 86.75 215 THR A N 1
ATOM 1635 C CA . THR A 1 215 ? 13.663 5.470 -18.400 1.00 86.75 215 THR A CA 1
ATOM 1636 C C . THR A 1 215 ? 13.077 6.024 -17.106 1.00 86.75 215 THR A C 1
ATOM 1638 O O . THR A 1 215 ? 11.942 5.701 -16.763 1.00 86.75 215 THR A O 1
ATOM 1641 N N . PHE A 1 216 ? 13.818 6.900 -16.426 1.00 89.94 216 PHE A N 1
ATOM 1642 C CA . PHE A 1 216 ? 13.385 7.598 -15.222 1.00 89.94 216 PHE A CA 1
ATOM 1643 C C . PHE A 1 216 ? 12.154 8.471 -15.482 1.00 89.94 216 PHE A C 1
ATOM 1645 O O . PHE A 1 216 ? 11.183 8.388 -14.733 1.00 89.94 216 PHE A O 1
ATOM 1652 N N . VAL A 1 217 ? 12.143 9.252 -16.568 1.00 88.88 217 VAL A N 1
ATOM 1653 C CA . VAL A 1 217 ? 10.984 10.075 -16.953 1.00 88.88 217 VAL A CA 1
ATOM 1654 C C . VAL A 1 217 ? 9.779 9.203 -17.305 1.00 88.88 217 VAL A C 1
ATOM 1656 O O . VAL A 1 217 ? 8.682 9.480 -16.828 1.00 88.88 217 VAL A O 1
ATOM 1659 N N . CYS A 1 218 ? 9.963 8.130 -18.080 1.00 86.94 218 CYS A N 1
ATOM 1660 C CA . CYS A 1 218 ? 8.886 7.187 -18.389 1.00 86.94 218 CYS A CA 1
ATOM 1661 C C . CYS A 1 218 ? 8.300 6.570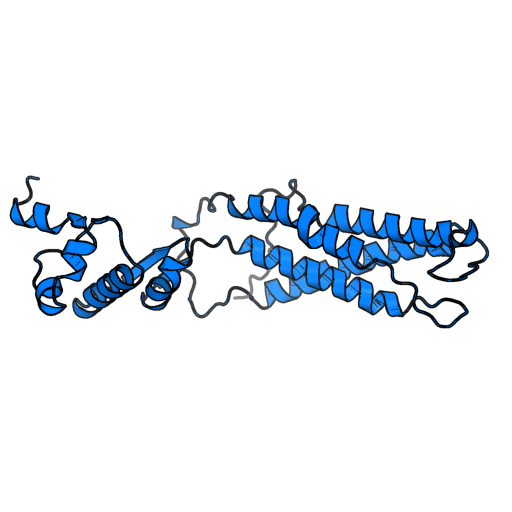 -17.117 1.00 86.94 218 CYS A C 1
ATOM 1663 O O . CYS A 1 218 ? 7.085 6.573 -16.944 1.00 86.94 218 CYS A O 1
ATOM 1665 N N . LEU A 1 219 ? 9.151 6.093 -16.206 1.00 84.81 219 LEU A N 1
ATOM 1666 C CA . LEU A 1 219 ? 8.688 5.469 -14.971 1.00 84.81 219 LEU A CA 1
ATOM 1667 C C . LEU A 1 219 ? 8.006 6.487 -14.048 1.00 84.81 219 LEU A C 1
ATOM 1669 O O . LEU A 1 219 ? 6.972 6.173 -13.481 1.00 84.81 219 LEU A O 1
ATOM 1673 N N . THR A 1 220 ? 8.510 7.721 -13.975 1.00 85.50 220 THR A N 1
ATOM 1674 C CA . THR A 1 220 ? 7.878 8.831 -13.235 1.00 85.50 220 THR A CA 1
ATOM 1675 C C . THR A 1 220 ? 6.495 9.171 -13.793 1.00 85.50 220 THR A C 1
ATOM 1677 O O . THR A 1 220 ? 5.551 9.374 -13.034 1.00 85.50 220 THR A O 1
ATOM 1680 N N . LEU A 1 221 ? 6.350 9.219 -15.121 1.00 83.31 221 LEU A N 1
ATOM 1681 C CA . LEU A 1 221 ? 5.070 9.511 -15.772 1.00 83.31 221 LEU A CA 1
ATOM 1682 C C . LEU A 1 221 ? 4.038 8.411 -15.549 1.00 83.31 221 LEU A C 1
ATOM 1684 O O . LEU A 1 221 ? 2.855 8.710 -15.423 1.00 83.31 221 LEU A O 1
ATOM 1688 N N . PHE A 1 222 ? 4.472 7.153 -15.522 1.00 77.88 222 PHE A N 1
ATOM 1689 C CA . PHE A 1 222 ? 3.558 6.047 -15.284 1.00 77.88 222 PHE A CA 1
ATOM 1690 C C . PHE A 1 222 ? 3.279 5.784 -13.798 1.00 77.88 222 PHE A C 1
ATOM 1692 O O . PHE A 1 222 ? 2.216 5.259 -13.479 1.00 77.88 222 PHE A O 1
ATOM 1699 N N . ALA A 1 223 ? 4.207 6.152 -12.910 1.00 70.69 223 ALA A N 1
ATOM 1700 C CA . ALA A 1 223 ? 4.026 6.144 -11.458 1.00 70.69 223 ALA A CA 1
ATOM 1701 C C . ALA A 1 223 ? 2.980 7.175 -11.018 1.00 70.69 223 ALA A C 1
ATOM 1703 O O . ALA A 1 223 ? 2.209 6.938 -10.095 1.00 70.69 223 ALA A O 1
ATOM 1704 N N . PHE A 1 224 ? 2.891 8.314 -11.716 1.00 69.19 224 PHE A N 1
ATOM 1705 C CA . PHE A 1 224 ? 1.847 9.285 -11.424 1.00 69.19 224 PHE A CA 1
ATOM 1706 C C . PHE A 1 224 ? 0.472 8.640 -11.657 1.00 69.19 224 PHE A C 1
ATOM 1708 O O . PHE A 1 224 ? 0.174 8.242 -12.791 1.00 69.19 224 PHE A O 1
ATOM 1715 N N . PRO A 1 225 ? -0.390 8.534 -10.627 1.00 57.19 225 PRO A N 1
ATOM 1716 C CA . PRO A 1 225 ? -1.712 7.980 -10.831 1.00 57.19 225 PRO A CA 1
ATOM 1717 C C . PRO A 1 225 ? -2.404 8.833 -11.883 1.00 57.19 225 PRO A C 1
ATOM 1719 O O . PRO A 1 225 ? -2.409 10.065 -11.800 1.00 57.19 225 PRO A O 1
ATOM 1722 N N . ARG A 1 226 ? -2.965 8.184 -12.908 1.00 49.78 226 ARG A N 1
ATOM 1723 C CA . ARG A 1 226 ? -3.811 8.866 -13.884 1.00 49.78 226 ARG A CA 1
ATOM 1724 C C . ARG A 1 226 ? -5.018 9.417 -13.134 1.00 49.78 226 ARG A C 1
ATOM 1726 O O . ARG A 1 226 ? -6.040 8.758 -13.008 1.00 49.78 226 ARG A O 1
ATOM 1733 N N . LEU A 1 227 ? -4.898 10.661 -12.678 1.00 39.03 227 LEU A N 1
ATOM 1734 C CA . LEU A 1 227 ? -5.952 11.452 -12.037 1.00 39.03 227 LEU A CA 1
ATOM 1735 C C . LEU A 1 227 ? -7.186 11.634 -12.947 1.00 39.03 227 LEU A C 1
ATOM 1737 O O . LEU A 1 227 ? -8.200 12.158 -12.501 1.00 39.03 227 LEU A O 1
ATOM 1741 N N . GLY A 1 228 ? -7.094 11.218 -14.218 1.00 33.44 228 GLY A N 1
ATOM 1742 C CA . GLY A 1 228 ? -8.173 11.224 -15.202 1.00 33.44 228 GLY A CA 1
ATOM 1743 C C . GLY A 1 228 ? -9.011 9.944 -15.272 1.00 33.44 228 GLY A C 1
ATOM 1744 O O . GLY A 1 228 ? -10.128 10.022 -15.772 1.00 33.44 228 GLY A O 1
ATOM 1745 N N . ASP A 1 229 ? -8.558 8.809 -14.723 1.00 34.66 229 ASP A N 1
ATOM 1746 C CA . ASP A 1 229 ? -9.409 7.615 -14.572 1.00 34.66 229 ASP A CA 1
ATOM 1747 C C . ASP A 1 229 ? -10.190 7.721 -13.252 1.00 34.66 229 ASP A C 1
ATOM 1749 O O . ASP A 1 229 ? -10.116 6.895 -12.341 1.00 34.66 229 ASP A O 1
ATOM 1753 N N . GLY A 1 230 ? -10.926 8.826 -13.140 1.00 33.91 230 GLY A N 1
ATOM 1754 C CA . GLY A 1 230 ? -11.886 9.056 -12.082 1.00 33.91 230 GLY A CA 1
ATOM 1755 C C . GLY A 1 230 ? -13.013 8.028 -12.150 1.00 33.91 230 GLY A C 1
ATOM 1756 O O . GLY A 1 230 ? -13.678 7.853 -13.167 1.00 33.91 230 GLY A O 1
ATOM 1757 N N . GLN A 1 231 ? -13.268 7.401 -11.007 1.00 35.38 231 GLN A N 1
ATOM 1758 C CA . GLN A 1 231 ? -14.586 6.928 -10.575 1.00 35.38 231 GLN A CA 1
ATOM 1759 C C . GLN A 1 231 ? -15.179 5.663 -11.226 1.00 35.38 231 GLN A C 1
ATOM 1761 O O . GLN A 1 231 ? -16.074 5.095 -10.604 1.00 35.38 231 GLN A O 1
ATOM 1766 N N . HIS A 1 232 ? -14.685 5.144 -12.360 1.00 31.28 232 HIS A N 1
ATOM 1767 C CA . HIS A 1 232 ? -15.339 3.996 -13.027 1.00 31.28 232 HIS A CA 1
ATOM 1768 C C . HIS A 1 232 ? -14.446 2.947 -13.712 1.00 31.28 232 HIS A C 1
ATOM 1770 O O . HIS A 1 232 ? -14.973 2.152 -14.483 1.00 31.28 232 HIS A O 1
ATOM 1776 N N . ALA A 1 233 ? -13.144 2.855 -13.436 1.00 30.50 233 ALA A N 1
ATOM 1777 C CA . ALA A 1 233 ? -12.390 1.674 -13.865 1.00 30.50 233 ALA A CA 1
ATOM 1778 C C . ALA A 1 233 ? -12.580 0.557 -12.823 1.00 30.50 233 ALA A C 1
ATOM 1780 O O . ALA A 1 233 ? -11.973 0.630 -11.749 1.00 30.50 233 ALA A O 1
ATOM 1781 N N . PRO A 1 234 ? -13.424 -0.466 -13.061 1.00 30.44 234 PRO A N 1
ATOM 1782 C CA . PRO A 1 234 ? -13.332 -1.654 -12.247 1.00 30.44 234 PRO A CA 1
ATOM 1783 C C . PRO A 1 234 ? -11.947 -2.251 -12.531 1.00 30.44 234 PRO A C 1
ATOM 1785 O O . PRO A 1 234 ? -11.626 -2.593 -13.666 1.00 30.44 234 PRO A O 1
ATOM 1788 N N . LEU A 1 235 ? -11.126 -2.407 -11.494 1.00 37.97 235 LEU A N 1
ATOM 1789 C CA . LEU A 1 235 ? -9.968 -3.321 -11.476 1.00 37.97 235 LEU A CA 1
ATOM 1790 C C . LEU A 1 235 ? -10.443 -4.794 -11.512 1.00 37.97 235 LEU A C 1
ATOM 1792 O O . LEU A 1 235 ? -9.945 -5.669 -10.826 1.00 37.97 235 LEU A O 1
ATOM 1796 N N . VAL A 1 236 ? -11.528 -5.030 -12.241 1.00 33.62 236 VAL A N 1
ATOM 1797 C CA . VAL A 1 236 ? -12.236 -6.280 -12.436 1.00 33.62 236 VAL A CA 1
ATOM 1798 C C . VAL A 1 236 ? -12.828 -6.132 -13.828 1.00 33.62 236 VAL A C 1
ATOM 1800 O O . VAL A 1 236 ? -13.641 -5.241 -14.074 1.00 33.62 236 VAL A O 1
ATOM 1803 N N . LEU A 1 237 ? -12.411 -6.977 -14.765 1.00 26.70 237 LEU A N 1
ATOM 1804 C CA . LEU A 1 237 ? -13.116 -7.147 -16.034 1.00 26.70 237 LEU A CA 1
ATOM 1805 C C . LEU A 1 237 ? -14.637 -7.172 -15.765 1.00 26.70 237 LEU A C 1
ATOM 1807 O O . LEU A 1 237 ? -15.069 -7.961 -14.924 1.00 26.70 237 LEU A O 1
ATOM 1811 N N . PRO A 1 238 ? -15.477 -6.377 -16.453 1.00 26.78 238 PRO A N 1
ATOM 1812 C CA . PRO A 1 238 ? -16.919 -6.318 -16.183 1.00 26.78 238 PRO A CA 1
ATOM 1813 C C . PRO A 1 238 ? -17.685 -7.595 -16.591 1.00 26.78 238 PRO A C 1
ATOM 1815 O O . PRO A 1 238 ? -18.903 -7.577 -16.739 1.00 26.78 238 PRO A O 1
ATOM 1818 N N . HIS A 1 239 ? -16.999 -8.729 -16.748 1.00 29.73 239 HIS A N 1
ATOM 1819 C CA . HIS A 1 239 ? -17.570 -10.001 -17.164 1.00 29.73 239 HIS A CA 1
ATOM 1820 C C . HIS A 1 239 ? -16.956 -11.169 -16.385 1.00 29.73 239 HIS A C 1
ATOM 1822 O O . HIS A 1 239 ? -16.113 -11.905 -16.888 1.00 29.73 239 HIS A O 1
ATOM 1828 N N . ALA A 1 240 ? -17.433 -11.370 -15.160 1.00 28.14 240 ALA A N 1
ATOM 1829 C CA . ALA A 1 240 ? -17.416 -12.675 -14.505 1.00 28.14 240 ALA A CA 1
ATOM 1830 C C . ALA A 1 240 ? -18.784 -12.934 -13.858 1.00 28.14 240 ALA A C 1
ATOM 1832 O O . ALA A 1 240 ? -18.911 -13.196 -12.668 1.00 28.14 240 ALA A O 1
ATOM 1833 N N . THR A 1 241 ? -19.839 -12.821 -14.667 1.00 29.33 241 THR A N 1
ATOM 1834 C CA . THR A 1 241 ? -21.078 -13.565 -14.443 1.00 29.33 241 THR A CA 1
ATOM 1835 C C . THR A 1 241 ? -20.830 -14.984 -14.941 1.00 29.33 241 THR A C 1
ATOM 1837 O O . THR A 1 241 ? -20.886 -15.240 -16.139 1.00 29.33 241 THR A O 1
ATOM 1840 N N . TRP A 1 242 ? -20.542 -15.898 -14.020 1.00 24.89 242 TRP A N 1
ATOM 1841 C CA . TRP A 1 242 ? -20.756 -17.326 -14.224 1.00 24.89 242 TRP A CA 1
ATOM 1842 C C . TRP A 1 242 ? -21.356 -17.899 -12.940 1.00 24.89 242 TRP A C 1
ATOM 1844 O O . TRP A 1 242 ? -20.618 -18.258 -12.032 1.00 24.89 242 TRP A O 1
ATOM 1854 N N . ILE A 1 243 ? -22.695 -17.964 -12.957 1.00 30.75 243 ILE A N 1
ATOM 1855 C CA . ILE A 1 243 ? -23.619 -18.709 -12.077 1.00 30.75 243 ILE A CA 1
ATOM 1856 C C . ILE A 1 243 ? -23.638 -18.292 -10.601 1.00 30.75 243 ILE A C 1
ATOM 1858 O O . ILE A 1 243 ? -22.663 -18.552 -9.869 1.00 30.75 243 ILE A O 1
#

Organism: NCBI:txid655981

Secondary structure (DSSP, 8-state):
----HHHHHHHEEEHHHHTTS-HHHHHHSSS--SEEES--HHHHHHHHHHHHHTT---EEEE-SGGGHHHHHHSSEEEE---THHHHHHHHHHHHHHHHHHHHTT-B-TTS-B--SS-HHHHHHIIIIITHHHHHHHTTPPPPTTTTTSPPPPTTS-SS-HHHHHHHHHHHHHHHHHHHHHHHIIIIIS-SS-----TT--STTTHHHHHHHHHHHHHHHHHHS--TTS-S---SS-S-----

InterPro domains:
  IPR006068 Cation-transporting P-type ATPase, C-terminal [PF00689] (115-222)
  IPR023214 HAD superfamily [G3DSA:3.40.50.1000] (8-81)
  IPR023298 P-type ATPase, transmembrane domain superfamily [SSF81665] (84-222)
  IPR036412 HAD-like superfamily [SSF56784] (11-82)

Radius of gyration: 27.46 Å; chains: 1; bounding box: 71×32×74 Å

Foldseek 3Di:
DDDDPLLVVQQEDELVVQVPDDLVRQLPRPDHHVYYPPDFLVSLLSSQVSCVVVVHQDADEDADPSCVVNLVNGPHRHYLALLVLVLLLVLLVLLQVLLQVVQQVDAFPVRDGLRLEDPVLVCCCNPPLLVVVSVVSSVDDDDPCPVVDDDDDPVDDPDDVLSVVLSNVLSVVLSVVLVVLLCCLQPVPDPDQNRDDPPDPDPSCVSSVVSSVRSSVSSSVSSHPPPVPPDDDPSDDPDDPDD